Protein 4PF4 (pdb70)

CATH classification: 3.30.200.20 (+1 more: 1.10.510.10)

GO terms:
  GO:0002357 defense response to tumor cell (P, IMP)
  GO:0010508 positive regulation of autophagy (P, IMP)
  GO:0071447 cellular response to hydroperoxide (P, IMP)
  GO:0004672 protein kinase activity (F, IDA)
  GO:0006915 apoptotic process (P, IGI)
  GO:0017148 negative regulation of translation (P, IDA)
  GO:0071346 cellular response to type II interferon (P, IDA)
  GO:0004674 protein serine/threonine kinase activity (F, TAS)
  GO:0042981 regulation of apoptotic process (P, TAS)
  GO:0010506 regulation of autophagy (P, TAS)
  GO:0046777 protein autophosphorylation (P, TAS)
  GO:0006468 protein phosphorylation (P, TAS)
  GO:0005515 protein binding (F, IPI)
  GO:0042802 identical protein binding (F, IPI)
  GO:0033673 negative regulation of kinase activity (P, IDA)
  GO:0005516 calmodulin binding (F, EXP)
  GO:0005516 calmodulin binding (F, IPI)
  GO:0002834 regulation of response to tumor cell (P, IDA)
  GO:0043065 positive regulation of apoptotic process (P, IMP)
  GO:1904094 positive regulation of autophagic cell death (P, IMP)

B-factor: mean 16.3, std 12.36, range [5.94, 144.22]

Structure (mmCIF, N/CA/C/O backbone):
data_4PF4
#
_entry.id   4PF4
#
_cell.length_a   46.516
_cell.length_b   62.005
_cell.length_c   88.375
_cell.angle_alpha   90.000
_cell.angle_beta   90.000
_cell.angle_gamma   90.000
#
_symmetry.space_group_name_H-M   'P 21 21 21'
#
loop_
_entity.id
_entity.type
_entity.pdbx_description
1 polymer 'Death-associated protein kinase 1'
2 non-polymer 'SULFATE ION'
3 non-polymer 'SODIUM ION'
4 non-polymer GLYCEROL
5 non-polymer 'MAGNESIUM ION'
6 water water
#
loop_
_atom_site.group_PDB
_atom_site.id
_atom_site.type_symbol
_atom_site.label_atom_id
_atom_site.label_alt_id
_atom_site.label_comp_id
_atom_site.label_asym_id
_atom_site.label_entity_id
_atom_site.label_seq_id
_atom_site.pdbx_PDB_ins_code
_atom_site.Cartn_x
_atom_site.Cartn_y
_atom_site.Cartn_z
_atom_site.occupancy
_atom_site.B_iso_or_equiv
_atom_site.auth_seq_id
_atom_site.auth_comp_id
_atom_site.auth_asym_id
_atom_site.auth_atom_id
_atom_site.pdbx_PDB_model_num
ATOM 1 N N . HIS A 1 1 ? -15.774 -2.668 -10.404 1.00 49.03 0 HIS A N 1
ATOM 2 C CA . HIS A 1 1 ? -14.787 -1.500 -10.508 1.00 41.41 0 HIS A CA 1
ATOM 3 C C . HIS A 1 1 ? -13.393 -1.742 -9.870 1.00 33.22 0 HIS A C 1
ATOM 4 O O . HIS A 1 1 ? -12.618 -0.817 -9.591 1.00 31.26 0 HIS A O 1
ATOM 21 N N . MET A 1 2 ? -13.043 -3.007 -9.605 1.00 18.45 1 MET A N 1
ATOM 22 C CA . MET A 1 2 ? -11.774 -3.284 -9.007 1.00 15.58 1 MET A CA 1
ATOM 23 C C . MET A 1 2 ? -10.633 -3.037 -10.029 1.00 15.17 1 MET A C 1
ATOM 24 O O . MET A 1 2 ? -10.761 -3.373 -11.230 1.00 16.20 1 MET A O 1
ATOM 38 N N . THR A 1 3 ? -9.488 -2.549 -9.490 1.00 12.72 2 THR A N 1
ATOM 39 C CA . THR A 1 3 ? -8.250 -2.358 -10.255 1.00 12.59 2 THR A CA 1
ATOM 40 C C . THR A 1 3 ? -7.120 -3.192 -9.645 1.00 11.07 2 THR A C 1
ATOM 41 O O . THR A 1 3 ? -7.361 -3.905 -8.679 1.00 12.29 2 THR A O 1
ATOM 52 N N . VAL A 1 4 ? -5.959 -3.127 -10.273 1.00 9.70 3 VAL A N 1
ATOM 53 C CA . VAL A 1 4 ? -4.823 -3.901 -9.874 1.00 9.23 3 VAL A CA 1
ATOM 54 C C . VAL A 1 4 ? -3.683 -3.040 -9.503 1.00 9.21 3 VAL A C 1
ATOM 55 O O . VAL A 1 4 ? -3.657 -1.856 -9.865 1.00 12.39 3 VAL A O 1
ATOM 68 N N . PHE A 1 5 ? -2.741 -3.536 -8.742 1.00 9.33 4 PHE A N 1
ATOM 69 C CA . PHE A 1 5 ? -1.644 -2.775 -8.188 1.00 9.76 4 PHE A CA 1
ATOM 70 C C . PHE A 1 5 ? -0.323 -3.321 -8.686 1.00 9.85 4 PHE A C 1
ATOM 71 O O . PHE A 1 5 ? -0.280 -4.360 -9.383 1.00 9.90 4 PHE A O 1
ATOM 88 N N . ARG A 1 6 ? 0.786 -2.682 -8.357 1.00 12.08 5 ARG A N 1
ATOM 89 C CA . ARG A 1 6 ? 2.118 -3.064 -8.851 1.00 10.69 5 ARG A CA 1
ATOM 90 C C . ARG A 1 6 ? 2.470 -4.424 -8.295 1.00 9.41 5 ARG A C 1
ATOM 91 O O . ARG A 1 6 ? 2.458 -4.653 -7.084 1.00 11.05 5 ARG A O 1
ATOM 112 N N . GLN A 1 7 ? 2.868 -5.338 -9.165 1.00 9.67 6 GLN A N 1
ATOM 113 C CA . GLN A 1 7 ? 3.109 -6.715 -8.787 1.00 9.44 6 GLN A CA 1
ATOM 114 C C . GLN A 1 7 ? 4.558 -7.131 -8.850 1.00 10.54 6 GLN A C 1
ATOM 115 O O . GLN A 1 7 ? 4.898 -8.313 -8.452 1.00 12.97 6 GLN A O 1
ATOM 129 N N . GLU A 1 8 ? 5.457 -6.209 -9.052 1.00 12.45 7 GLU A N 1
ATOM 130 C CA . GLU A 1 8 ? 6.864 -6.452 -8.720 1.00 13.20 7 GLU A CA 1
ATOM 131 C C . GLU A 1 8 ? 6.992 -6.670 -7.190 1.00 11.78 7 GLU A C 1
ATOM 132 O O . GLU A 1 8 ? 6.206 -6.205 -6.403 1.00 12.83 7 GLU A O 1
ATOM 144 N N . ASN A 1 9 ? 8.034 -7.347 -6.776 1.00 13.92 8 ASN A N 1
ATOM 145 C CA . ASN A 1 9 ? 8.314 -7.609 -5.386 1.00 13.92 8 ASN A CA 1
ATOM 146 C C . ASN A 1 9 ? 8.690 -6.329 -4.691 1.00 12.63 8 ASN A C 1
ATOM 147 O O . ASN A 1 9 ? 9.585 -5.639 -5.117 1.00 13.76 8 ASN A O 1
ATOM 158 N N . VAL A 1 10 ? 7.983 -5.993 -3.602 1.00 12.39 9 VAL A N 1
ATOM 159 C CA . VAL A 1 10 ? 8.222 -4.774 -2.786 1.00 13.83 9 VAL A CA 1
ATOM 160 C C . VAL A 1 10 ? 9.711 -4.781 -2.406 1.00 12.33 9 VAL A C 1
ATOM 161 O O . VAL A 1 10 ? 10.281 -3.701 -2.358 1.00 12.81 9 VAL A O 1
ATOM 174 N N A ASP A 1 11 ? 10.275 -5.967 -2.116 0.51 12.97 10 ASP A N 1
ATOM 175 N N B ASP A 1 11 ? 10.309 -5.917 -2.137 0.49 13.37 10 ASP A N 1
ATOM 176 C CA A ASP A 1 11 ? 11.662 -6.145 -1.669 0.51 15.20 10 ASP A CA 1
ATOM 177 C CA B ASP A 1 11 ? 11.637 -5.900 -1.625 0.49 16.59 10 ASP A CA 1
ATOM 178 C C A ASP A 1 11 ? 12.633 -5.571 -2.678 0.51 13.96 10 ASP A C 1
ATOM 179 C C B ASP A 1 11 ? 12.676 -5.627 -2.691 0.49 14.76 10 ASP A C 1
ATOM 180 O O A ASP A 1 11 ? 13.729 -5.172 -2.281 0.51 17.83 10 ASP A O 1
ATOM 181 O O B ASP A 1 11 ? 13.855 -5.480 -2.345 0.49 16.97 10 ASP A O 1
ATOM 198 N N . ASP A 1 12 ? 12.284 -5.583 -3.966 1.00 15.56 11 ASP A N 1
ATOM 199 C CA . ASP A 1 12 ? 13.184 -5.039 -5.007 1.00 15.81 11 ASP A CA 1
ATOM 200 C C . ASP A 1 12 ? 13.364 -3.541 -4.891 1.00 15.85 11 ASP A C 1
ATOM 201 O O . ASP A 1 12 ? 14.346 -3.043 -5.353 1.00 17.71 11 ASP A O 1
ATOM 210 N N . TYR A 1 13 ? 12.390 -2.900 -4.285 1.00 14.05 12 TYR A N 1
ATOM 211 C CA . TYR A 1 13 ? 12.355 -1.457 -4.271 1.00 13.46 12 TYR A CA 1
ATOM 212 C C . TYR A 1 13 ? 12.499 -0.807 -2.898 1.00 12.21 12 TYR A C 1
ATOM 213 O O . TYR A 1 13 ? 12.781 0.393 -2.808 1.00 12.80 12 TYR A O 1
ATOM 231 N N . TYR A 1 14 ? 12.184 -1.557 -1.848 1.00 11.47 13 TYR A N 1
ATOM 232 C CA . TYR A 1 14 ? 12.185 -1.061 -0.489 1.00 12.47 13 TYR A CA 1
ATOM 233 C C . TYR A 1 14 ? 12.869 -2.033 0.449 1.00 12.96 13 TYR A C 1
ATOM 234 O O . TYR A 1 14 ? 12.841 -3.238 0.214 1.00 15.88 13 TYR A O 1
ATOM 252 N N . ASP A 1 15 ? 13.475 -1.519 1.515 1.00 12.23 14 ASP A N 1
ATOM 253 C CA . ASP A 1 15 ? 13.951 -2.271 2.656 1.00 13.28 14 ASP A CA 1
ATOM 254 C C . ASP A 1 15 ? 13.110 -1.948 3.881 1.00 11.75 14 ASP A C 1
ATOM 255 O O . ASP A 1 15 ? 12.818 -0.814 4.105 1.00 15.11 14 ASP A O 1
ATOM 264 N N . THR A 1 16 ? 12.708 -2.950 4.634 1.00 13.70 15 THR A N 1
ATOM 265 C CA . THR A 1 16 ? 11.895 -2.739 5.799 1.00 12.88 15 THR A CA 1
ATOM 266 C C . THR A 1 16 ? 12.749 -2.739 7.077 1.00 13.91 15 THR A C 1
ATOM 267 O O . THR A 1 16 ? 13.872 -3.305 7.075 1.00 17.60 15 THR A O 1
ATOM 278 N N . GLY A 1 17 ? 12.193 -2.095 8.104 1.00 14.46 16 GLY A N 1
ATOM 279 C CA . GLY A 1 17 ? 12.893 -1.990 9.331 1.00 17.30 16 GLY A CA 1
ATOM 280 C C . GLY A 1 17 ? 11.952 -2.219 10.488 1.00 13.91 16 GLY A C 1
ATOM 281 O O . GLY A 1 17 ? 11.204 -3.237 10.590 1.00 16.00 16 GLY A O 1
ATOM 285 N N . GLU A 1 18 ? 11.955 -1.284 11.413 1.00 14.54 17 GLU A N 1
ATOM 286 C CA . GLU A 1 18 ? 11.142 -1.413 12.592 1.00 14.39 17 GLU A CA 1
ATOM 287 C C . GLU A 1 18 ? 9.657 -1.592 12.329 1.00 14.05 17 GLU A C 1
ATOM 288 O O . GLU A 1 18 ? 9.097 -0.957 11.511 1.00 13.87 17 GLU A O 1
ATOM 300 N N . GLU A 1 19 ? 8.986 -2.364 13.178 1.00 13.63 18 GLU A N 1
ATOM 301 C CA . GLU A 1 19 ? 7.516 -2.535 13.103 1.00 13.43 18 GLU A CA 1
ATOM 302 C C . GLU A 1 19 ? 6.809 -1.336 13.784 1.00 15.34 18 GLU A C 1
ATOM 303 O O . GLU A 1 19 ? 7.154 -0.976 14.911 1.00 23.65 18 GLU A O 1
ATOM 315 N N . LEU A 1 20 ? 5.841 -0.720 13.111 1.00 16.64 19 LEU A N 1
ATOM 316 C CA . LEU A 1 20 ? 5.159 0.543 13.479 1.00 18.84 19 LEU A CA 1
ATOM 317 C C . LEU A 1 20 ? 3.732 0.336 13.976 1.00 19.49 19 LEU A C 1
ATOM 318 O O . LEU A 1 20 ? 3.195 1.151 14.705 1.00 26.19 19 LEU A O 1
ATOM 334 N N . GLY A 1 21 ? 3.182 -0.804 13.616 1.00 21.13 20 GLY A N 1
ATOM 335 C CA . GLY A 1 21 ? 1.828 -1.082 13.903 1.00 17.89 20 GLY A CA 1
ATOM 336 C C . GLY A 1 21 ? 1.452 -2.567 13.587 1.00 18.39 20 GLY A C 1
ATOM 337 O O . GLY A 1 21 ? 2.013 -3.201 12.755 1.00 13.71 20 GLY A O 1
ATOM 341 N N . SER A 1 22 ? 0.491 -3.133 14.316 1.00 18.61 21 SER A N 1
ATOM 342 C CA . SER A 1 22 ? 0.060 -4.516 14.108 1.00 14.99 21 SER A CA 1
ATOM 343 C C . SER A 1 22 ? -1.412 -4.611 14.487 1.00 17.64 21 SER A C 1
ATOM 344 O O . SER A 1 22 ? -1.786 -4.147 15.558 1.00 22.19 21 SER A O 1
ATOM 352 N N . GLY A 1 23 ? -2.243 -5.190 13.651 1.00 15.64 22 GLY A N 1
ATOM 353 C CA . GLY A 1 23 ? -3.642 -5.381 13.941 1.00 18.85 22 GLY A CA 1
ATOM 354 C C . GLY A 1 23 ? -4.140 -6.718 13.435 1.00 17.52 22 GLY A C 1
ATOM 355 O O . GLY A 1 23 ? -3.367 -7.481 12.956 1.00 19.26 22 GLY A O 1
ATOM 359 N N . GLN A 1 24 ? -5.438 -6.920 13.472 1.00 17.66 23 GLN A N 1
ATOM 360 C CA . GLN A 1 24 ? -6.052 -8.211 13.134 1.00 17.85 23 GLN A CA 1
ATOM 361 C C . GLN A 1 24 ? -5.763 -8.621 11.714 1.00 17.12 23 GLN A C 1
ATOM 362 O O . GLN A 1 24 ? -5.506 -9.727 11.430 1.00 23.36 23 GLN A O 1
ATOM 376 N N A PHE A 1 25 ? -5.731 -7.704 10.752 0.75 15.25 24 PHE A N 1
ATOM 377 N N B PHE A 1 25 ? -5.730 -7.870 10.624 0.25 16.57 24 PHE A N 1
ATOM 378 C CA A PHE A 1 25 ? -5.649 -7.955 9.325 0.75 15.92 24 PHE A CA 1
ATOM 379 C CA B PHE A 1 25 ? -5.206 -8.471 9.374 0.25 16.13 24 PHE A CA 1
ATOM 380 C C A PHE A 1 25 ? -4.449 -7.344 8.632 0.75 11.28 24 PHE A C 1
ATOM 381 C C B PHE A 1 25 ? -4.161 -7.620 8.687 0.25 15.17 24 PHE A C 1
ATOM 382 O O A PHE A 1 25 ? -4.305 -7.442 7.409 0.75 12.95 24 PHE A O 1
ATOM 383 O O B PHE A 1 25 ? -3.829 -7.862 7.526 0.25 19.32 24 PHE A O 1
ATOM 416 N N . ALA A 1 26 ? -3.613 -6.626 9.389 1.00 12.88 25 ALA A N 1
ATOM 417 C CA . ALA A 1 26 ? -2.526 -5.848 8.771 1.00 11.14 25 ALA A CA 1
ATOM 418 C C . ALA A 1 26 ? -1.368 -5.682 9.720 1.00 12.42 25 ALA A C 1
ATOM 419 O O . ALA A 1 26 ? -1.529 -5.718 10.960 1.00 14.65 25 ALA A O 1
ATOM 427 N N . VAL A 1 27 ? -0.200 -5.495 9.172 1.00 10.22 26 VAL A N 1
ATOM 428 C CA . VAL A 1 27 ? 1.034 -5.122 9.916 1.00 10.25 26 VAL A CA 1
ATOM 429 C C . VAL A 1 27 ? 1.700 -4.003 9.198 1.00 9.44 26 VAL A C 1
ATOM 430 O O . VAL A 1 27 ? 1.684 -3.958 7.954 1.00 9.76 26 VAL A O 1
ATOM 443 N N . VAL A 1 28 ? 2.267 -3.037 9.936 1.00 10.00 27 VAL A N 1
ATOM 444 C CA . VAL A 1 28 ? 2.862 -1.883 9.388 1.00 9.23 27 VAL A CA 1
ATOM 445 C C . VAL A 1 28 ? 4.314 -1.851 9.771 1.00 10.51 27 VAL A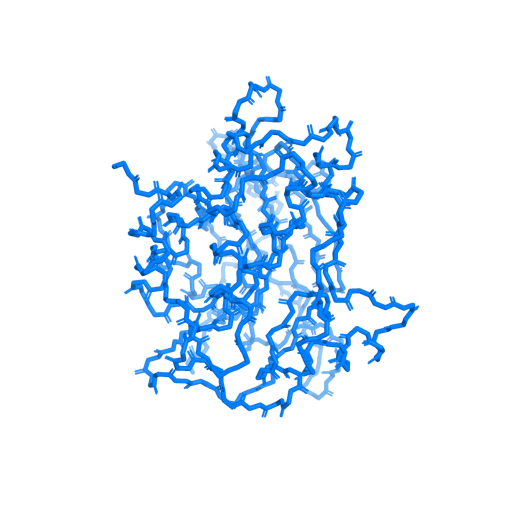 C 1
ATOM 446 O O . VAL A 1 28 ? 4.659 -1.961 10.955 1.00 11.66 27 VAL A O 1
ATOM 459 N N . LYS A 1 29 ? 5.210 -1.707 8.807 1.00 10.14 28 LYS A N 1
ATOM 460 C CA . LYS A 1 29 ? 6.659 -1.679 9.038 1.00 11.24 28 LYS A CA 1
ATOM 461 C C . LYS A 1 29 ? 7.263 -0.436 8.456 1.00 10.80 28 LYS A C 1
ATOM 462 O O . LYS A 1 29 ? 6.922 -0.014 7.375 1.00 11.74 28 LYS A O 1
ATOM 481 N N A LYS A 1 30 ? 8.169 0.203 9.198 0.50 10.66 29 LYS A N 1
ATOM 482 N N B LYS A 1 30 ? 8.176 0.179 9.183 0.50 10.79 29 LYS A N 1
ATOM 483 C CA A LYS A 1 30 ? 8.969 1.269 8.562 0.50 10.95 29 LYS A CA 1
ATOM 484 C CA B LYS A 1 30 ? 8.955 1.243 8.568 0.50 11.00 29 LYS A CA 1
ATOM 485 C C A LYS A 1 30 ? 9.655 0.710 7.372 0.50 10.30 29 LYS A C 1
ATOM 486 C C B LYS A 1 30 ? 9.680 0.712 7.378 0.50 10.27 29 LYS A C 1
ATOM 487 O O A LYS A 1 30 ? 10.039 -0.442 7.361 0.50 11.57 29 LYS A O 1
ATOM 488 O O B LYS A 1 30 ? 10.091 -0.429 7.363 0.50 11.80 29 LYS A O 1
ATOM 525 N N . CYS A 1 31 ? 9.882 1.535 6.370 1.00 9.85 30 CYS A N 1
ATOM 526 C CA . CYS A 1 31 ? 10.619 1.099 5.196 1.00 11.43 30 CYS A CA 1
ATOM 527 C C . CYS A 1 31 ? 11.346 2.292 4.545 1.00 10.24 30 CYS A C 1
ATOM 528 O O . CYS A 1 31 ? 11.108 3.452 4.916 1.00 11.01 30 CYS A O 1
ATOM 536 N N . ARG A 1 32 ? 12.288 1.972 3.678 1.00 11.22 31 ARG A N 1
ATOM 537 C CA . ARG A 1 32 ? 13.106 2.950 2.987 1.00 10.48 31 ARG A CA 1
ATOM 538 C C . ARG A 1 32 ? 13.134 2.611 1.542 1.00 11.76 31 ARG A C 1
ATOM 539 O O . ARG A 1 32 ? 13.447 1.431 1.171 1.00 11.34 31 ARG A O 1
ATOM 560 N N . GLU A 1 33 ? 12.818 3.572 0.678 1.00 10.58 32 GLU A N 1
ATOM 561 C CA . GLU A 1 33 ? 12.851 3.324 -0.753 1.00 11.07 32 GLU A CA 1
ATOM 562 C C . GLU A 1 33 ? 14.297 3.354 -1.231 1.00 11.73 32 GLU A C 1
ATOM 563 O O . GLU A 1 33 ? 15.022 4.325 -0.961 1.00 13.26 32 GLU A O 1
ATOM 575 N N . LYS A 1 34 ? 14.716 2.311 -1.928 1.00 13.23 33 LYS A N 1
ATOM 576 C CA . LYS A 1 34 ? 16.096 2.217 -2.342 1.00 15.21 33 LYS A CA 1
ATOM 577 C C . LYS A 1 34 ? 16.526 3.346 -3.270 1.00 17.03 33 LYS A C 1
ATOM 578 O O . LYS A 1 34 ? 17.643 3.794 -3.202 1.00 18.60 33 LYS A O 1
ATOM 597 N N . SER A 1 35 ? 15.670 3.769 -4.135 1.00 16.10 34 SER A N 1
ATOM 598 C CA . SER A 1 35 ? 16.069 4.713 -5.187 1.00 16.65 34 SER A CA 1
ATOM 599 C C . SER A 1 35 ? 16.297 6.131 -4.642 1.00 15.62 34 SER A C 1
ATOM 600 O O . SER A 1 35 ? 16.946 6.944 -5.245 1.00 22.12 34 SER A O 1
ATOM 608 N N . THR A 1 36 ? 15.641 6.468 -3.539 1.00 15.38 35 THR A N 1
ATOM 609 C CA . THR A 1 36 ? 15.625 7.809 -3.042 1.00 14.61 35 THR A CA 1
ATOM 610 C C . THR A 1 36 ? 16.146 8.006 -1.613 1.00 12.55 35 THR A C 1
ATOM 611 O O . THR A 1 36 ? 16.377 9.143 -1.197 1.00 14.85 35 THR A O 1
ATOM 622 N N . GLY A 1 37 ? 16.229 6.925 -0.857 1.00 13.15 36 GLY A N 1
ATOM 623 C CA . GLY A 1 37 ? 16.515 6.922 0.545 1.00 13.36 36 GLY A CA 1
ATOM 624 C C . GLY A 1 37 ? 15.397 7.456 1.413 1.00 11.25 36 GLY A C 1
ATOM 625 O O . GLY A 1 37 ? 15.585 7.534 2.638 1.00 12.51 36 GLY A O 1
ATOM 629 N N . LEU A 1 38 ? 14.252 7.776 0.812 1.00 10.96 37 LEU A N 1
ATOM 630 C CA . LEU A 1 38 ? 13.164 8.328 1.608 1.00 9.81 37 LEU A CA 1
ATOM 631 C C . LEU A 1 38 ? 12.450 7.201 2.348 1.00 9.49 37 LEU A C 1
ATOM 632 O O . LEU A 1 38 ? 12.309 6.081 1.862 1.00 9.95 37 LEU A O 1
ATOM 648 N N . GLN A 1 39 ? 11.908 7.572 3.499 1.00 9.92 38 GLN A N 1
ATOM 649 C CA . GLN A 1 39 ? 11.280 6.639 4.389 1.00 10.31 38 GLN A CA 1
ATOM 650 C C . GLN A 1 39 ? 9.801 6.742 4.391 1.00 8.13 38 GLN A C 1
ATOM 651 O O . GLN A 1 39 ? 9.260 7.831 4.220 1.00 9.31 38 GLN A O 1
ATOM 665 N N . TYR A 1 40 ? 9.152 5.592 4.582 1.00 8.40 39 TYR A N 1
ATOM 666 C CA . TYR A 1 40 ? 7.731 5.381 4.489 1.00 7.72 39 TYR A CA 1
ATOM 667 C C . TYR A 1 40 ? 7.293 4.366 5.547 1.00 8.36 39 TYR A C 1
ATOM 668 O O . TYR A 1 40 ? 8.141 3.813 6.271 1.00 8.71 39 TYR A O 1
ATOM 686 N N . ALA A 1 41 ? 6.002 4.075 5.595 1.00 7.50 40 ALA A N 1
ATOM 687 C CA . ALA A 1 41 ? 5.446 2.988 6.393 1.00 7.96 40 ALA A CA 1
ATOM 688 C C . ALA A 1 41 ? 4.752 2.059 5.413 1.00 8.06 40 ALA A C 1
ATOM 689 O O . ALA A 1 41 ? 3.790 2.478 4.761 1.00 10.52 40 ALA A O 1
ATOM 696 N N . ALA A 1 42 ? 5.132 0.797 5.420 1.00 7.45 41 ALA A N 1
ATOM 697 C CA . ALA A 1 42 ? 4.566 -0.203 4.552 1.00 7.84 41 ALA A CA 1
ATOM 698 C C . ALA A 1 42 ? 3.496 -0.961 5.333 1.00 7.84 41 ALA A C 1
ATOM 699 O O . ALA A 1 42 ? 3.817 -1.617 6.321 1.00 8.68 41 ALA A O 1
ATOM 706 N N . LYS A 1 43 ? 2.247 -0.853 4.911 1.00 7.48 42 LYS A N 1
ATOM 707 C CA . LYS A 1 43 ? 1.095 -1.546 5.540 1.00 7.71 42 LYS A CA 1
ATOM 708 C C . LYS A 1 43 ? 0.752 -2.736 4.705 1.00 7.33 42 LYS A C 1
ATOM 709 O O . LYS A 1 43 ? 0.286 -2.601 3.554 1.00 8.07 42 LYS A O 1
ATOM 728 N N . PHE A 1 44 ? 1.003 -3.909 5.250 1.00 7.37 43 PHE A N 1
ATOM 729 C CA . PHE A 1 44 ? 0.742 -5.180 4.590 1.00 7.93 43 PHE A CA 1
ATOM 730 C C . PHE A 1 44 ? -0.618 -5.634 5.010 1.00 8.73 43 PHE A C 1
ATOM 731 O O . PHE A 1 44 ? -0.812 -6.005 6.197 1.00 10.25 43 PHE A O 1
ATOM 748 N N . ILE A 1 45 ? -1.596 -5.622 4.104 1.00 8.22 44 ILE A N 1
ATOM 749 C CA . ILE A 1 45 ? -2.978 -6.031 4.383 1.00 8.99 44 ILE A CA 1
ATOM 750 C C . ILE A 1 45 ? -3.169 -7.427 3.822 1.00 8.89 44 ILE A C 1
ATOM 751 O O . ILE A 1 45 ? -3.038 -7.648 2.601 1.00 9.19 44 ILE A O 1
ATOM 767 N N . LYS A 1 46 ? -3.549 -8.376 4.677 1.00 9.76 45 LYS A N 1
ATOM 768 C CA . LYS A 1 46 ? -3.741 -9.761 4.259 1.00 10.32 45 LYS A CA 1
ATOM 769 C C . LYS A 1 46 ? -5.011 -9.882 3.405 1.00 9.51 45 LYS A C 1
ATOM 770 O O . LYS A 1 46 ? -6.048 -9.507 3.780 1.00 10.89 45 LYS A O 1
ATOM 789 N N . LYS A 1 47 ? -4.853 -10.499 2.213 1.00 8.93 46 LYS A N 1
ATOM 790 C CA . LYS A 1 47 ? -5.959 -10.757 1.338 1.00 8.51 46 LYS A CA 1
ATOM 791 C C . LYS A 1 47 ? -6.794 -11.902 1.834 1.00 10.32 46 LYS A C 1
ATOM 792 O O . LYS A 1 47 ? -6.322 -12.837 2.462 1.00 10.95 46 LYS A O 1
ATOM 811 N N . ARG A 1 48 ? -8.014 -11.940 1.417 1.00 12.55 47 ARG A N 1
ATOM 812 C CA . ARG A 1 48 ? -8.891 -13.097 1.518 1.00 14.78 47 ARG A CA 1
ATOM 813 C C . ARG A 1 48 ? -8.501 -14.183 0.516 1.00 13.87 47 ARG A C 1
ATOM 814 O O . ARG A 1 48 ? -8.266 -13.957 -0.620 1.00 18.33 47 ARG A O 1
ATOM 835 N N . ARG A 1 49 ? -8.523 -15.399 1.028 1.00 14.75 48 ARG A N 1
ATOM 836 C CA . ARG A 1 49 ? -8.039 -16.588 0.296 1.00 19.20 48 ARG A CA 1
ATOM 837 C C . ARG A 1 49 ? -9.178 -17.238 -0.466 1.00 18.06 48 ARG A C 1
ATOM 838 O O . ARG A 1 49 ? -8.949 -18.034 -1.375 1.00 20.67 48 ARG A O 1
ATOM 844 N N . THR A 1 50 ? -10.421 -16.985 -0.067 1.00 16.98 49 THR A N 1
ATOM 845 C CA . THR A 1 50 ? -11.635 -17.464 -0.781 1.00 17.53 49 THR A CA 1
ATOM 846 C C . THR A 1 50 ? -12.671 -16.360 -0.589 1.00 17.66 49 THR A C 1
ATOM 847 O O . THR A 1 50 ? -12.603 -15.596 0.488 1.00 28.88 49 THR A O 1
ATOM 858 N N . LYS A 1 51 ? -13.734 -16.442 -1.440 1.00 23.93 50 LYS A N 1
ATOM 859 C CA . LYS A 1 51 ? -14.824 -15.443 -1.494 1.00 29.12 50 LYS A CA 1
ATOM 860 C C . LYS A 1 51 ? -15.494 -15.335 -0.157 1.00 36.29 50 LYS A C 1
ATOM 861 O O . LYS A 1 51 ? -15.772 -14.269 0.383 1.00 39.13 50 LYS A O 1
ATOM 867 N N . SER A 1 52 ? -15.767 -16.511 0.384 1.00 29.09 51 SER A N 1
ATOM 868 C CA . SER A 1 52 ? -16.566 -16.622 1.598 1.00 26.55 51 SER A CA 1
ATOM 869 C C . SER A 1 52 ? -15.788 -16.656 2.948 1.00 30.85 51 SER A C 1
ATOM 870 O O . SER A 1 52 ? -16.367 -16.962 4.016 1.00 37.36 51 SER A O 1
ATOM 878 N N . SER A 1 53 ? -14.467 -16.446 2.910 1.00 35.87 52 SER A N 1
ATOM 879 C CA . SER A 1 53 ? -13.662 -16.433 4.151 1.00 33.01 52 SER A CA 1
ATOM 880 C C . SER A 1 53 ? -13.917 -15.226 5.025 1.00 31.32 52 SER A C 1
ATOM 881 O O . SER A 1 53 ? -14.258 -14.151 4.521 1.00 34.39 52 SER A O 1
ATOM 889 N N . ARG A 1 54 ? -13.803 -15.438 6.335 1.00 28.67 53 ARG A N 1
ATOM 890 C CA . ARG A 1 54 ? -13.806 -14.340 7.365 1.00 30.71 53 ARG A CA 1
ATOM 891 C C . ARG A 1 54 ? -12.385 -13.794 7.650 1.00 27.96 53 ARG A C 1
ATOM 892 O O . ARG A 1 54 ? -12.215 -12.749 8.142 1.00 31.98 53 ARG A O 1
ATOM 898 N N . ARG A 1 55 ? -11.370 -14.569 7.301 1.00 29.04 54 ARG A N 1
ATOM 899 C CA . ARG A 1 55 ? -9.996 -14.136 7.508 1.00 28.17 54 ARG A CA 1
ATOM 900 C C . ARG A 1 55 ? -9.527 -13.302 6.323 1.00 20.36 54 ARG A C 1
ATOM 901 O O . ARG A 1 55 ? -9.961 -13.476 5.163 1.00 21.44 54 ARG A O 1
ATOM 922 N N . GLY A 1 56 ? -8.662 -12.328 6.627 1.00 18.38 55 GLY A N 1
ATOM 923 C CA . GLY A 1 56 ? -8.137 -11.419 5.591 1.00 12.85 55 GLY A CA 1
ATOM 924 C C . GLY A 1 56 ? -9.206 -10.397 5.291 1.00 11.99 55 GLY A C 1
ATOM 925 O O . GLY A 1 56 ? -10.297 -10.348 5.885 1.00 13.98 55 GLY A O 1
ATOM 929 N N . VAL A 1 57 ? -8.863 -9.491 4.351 1.00 10.44 56 VAL A N 1
ATOM 930 C CA . VAL A 1 57 ? -9.691 -8.346 3.965 1.00 10.08 56 VAL A CA 1
ATOM 931 C C . VAL A 1 57 ? -10.153 -8.539 2.515 1.00 10.06 56 VAL A C 1
ATOM 932 O O . VAL A 1 57 ? -9.345 -8.844 1.645 1.00 10.05 56 VAL A O 1
ATOM 945 N N . SER A 1 58 ? -11.452 -8.328 2.304 1.00 9.96 57 SER A N 1
ATOM 946 C CA . SER A 1 58 ? -11.967 -8.448 0.953 1.00 9.68 57 SER A CA 1
ATOM 947 C C . SER A 1 58 ? -11.289 -7.470 0.025 1.00 9.44 57 SER A C 1
ATOM 948 O O . SER A 1 58 ? -10.933 -6.360 0.425 1.00 9.22 57 SER A O 1
ATOM 956 N N . ARG A 1 59 ? -11.187 -7.827 -1.250 1.00 9.58 58 ARG A N 1
ATOM 957 C CA . ARG A 1 59 ? -10.602 -6.917 -2.176 1.00 9.02 58 ARG A CA 1
ATOM 958 C C . ARG A 1 59 ? -11.352 -5.580 -2.283 1.00 8.84 58 ARG A C 1
ATOM 959 O O . ARG A 1 59 ? -10.755 -4.544 -2.367 1.00 9.30 58 ARG A O 1
ATOM 980 N N . GLU A 1 60 ? -12.672 -5.688 -2.222 1.00 8.94 59 GLU A N 1
ATOM 981 C CA . GLU A 1 60 ? -13.483 -4.508 -2.173 1.00 9.71 59 GLU A CA 1
ATOM 982 C C . GLU A 1 60 ? -13.105 -3.590 -1.039 1.00 8.91 59 GLU A C 1
ATOM 983 O O . GLU A 1 60 ? -12.996 -2.366 -1.222 1.00 9.04 59 GLU A O 1
ATOM 995 N N . ASP A 1 61 ? -12.918 -4.152 0.139 1.00 8.52 60 ASP A N 1
ATOM 996 C CA . ASP A 1 61 ? -12.599 -3.332 1.304 1.00 8.43 60 ASP A CA 1
ATOM 997 C C . ASP A 1 61 ? -11.187 -2.741 1.186 1.00 8.03 60 ASP A C 1
ATOM 998 O O . ASP A 1 61 ? -10.956 -1.591 1.604 1.00 8.13 60 ASP A O 1
ATOM 1007 N N . ILE A 1 62 ? -10.230 -3.486 0.640 1.00 8.02 61 ILE A N 1
ATOM 1008 C CA . ILE A 1 62 ? -8.905 -2.951 0.427 1.00 7.90 61 ILE A CA 1
ATOM 1009 C C . ILE A 1 62 ? -8.931 -1.794 -0.562 1.00 7.77 61 ILE A C 1
ATOM 1010 O O . ILE A 1 62 ? -8.354 -0.748 -0.346 1.00 8.79 61 ILE A O 1
ATOM 1026 N N . GLU A 1 63 ? -9.664 -2.008 -1.670 1.00 7.96 62 GLU A N 1
ATOM 1027 C CA . GLU A 1 63 ? -9.689 -1.016 -2.713 1.00 8.01 62 GLU A CA 1
ATOM 1028 C C . GLU A 1 63 ? -10.379 0.259 -2.260 1.00 7.83 62 GLU A C 1
ATOM 1029 O O . GLU A 1 63 ? -10.024 1.362 -2.699 1.00 8.77 62 GLU A O 1
ATOM 1041 N N . ARG A 1 64 ? -11.376 0.129 -1.376 1.00 7.95 63 ARG A N 1
ATOM 1042 C CA . ARG A 1 64 ? -12.009 1.325 -0.810 1.00 7.81 63 ARG A CA 1
ATOM 1043 C C . ARG A 1 64 ? -11.029 2.158 -0.023 1.00 7.64 63 ARG A C 1
ATOM 1044 O O . ARG A 1 64 ? -10.934 3.376 -0.207 1.00 8.13 63 ARG A O 1
ATOM 1065 N N . GLU A 1 65 ? -10.225 1.528 0.831 1.00 7.60 64 GLU A N 1
ATOM 1066 C CA . GLU A 1 65 ? -9.228 2.222 1.624 1.00 7.58 64 GLU A CA 1
ATOM 1067 C C . GLU A 1 65 ? -8.229 2.891 0.696 1.00 7.10 64 GLU A C 1
ATOM 1068 O O . GLU A 1 65 ? -7.896 4.062 0.881 1.00 7.56 64 GLU A O 1
ATOM 1080 N N . VAL A 1 66 ? -7.725 2.149 -0.307 1.00 7.46 65 VAL A N 1
ATOM 1081 C CA . VAL A 1 66 ? -6.781 2.731 -1.242 1.00 7.46 65 VAL A CA 1
ATOM 1082 C C . VAL A 1 66 ? -7.372 3.946 -1.995 1.00 7.67 65 VAL A C 1
ATOM 1083 O O . VAL A 1 66 ? -6.730 5.002 -2.145 1.00 8.60 65 VAL A O 1
ATOM 1096 N N A SER A 1 67 ? -8.600 3.817 -2.472 0.50 7.55 66 SER A N 1
ATOM 1097 N N B SER A 1 67 ? -8.600 3.823 -2.477 0.50 7.65 66 SER A N 1
ATOM 1098 C CA A SER A 1 67 ? -9.206 4.869 -3.225 0.50 8.48 66 SER A CA 1
ATOM 1099 C CA B SER A 1 67 ? -9.180 4.894 -3.233 0.50 8.97 66 SER A CA 1
ATOM 1100 C C A SER A 1 67 ? -9.383 6.132 -2.396 0.50 8.11 66 SER A C 1
ATOM 1101 C C B SER A 1 67 ? -9.371 6.145 -2.396 0.50 8.46 66 SER A C 1
ATOM 1102 O O A SER A 1 67 ? -9.152 7.230 -2.887 0.50 8.98 66 SER A O 1
ATOM 1103 O O B SER A 1 67 ? -9.131 7.249 -2.887 0.50 9.23 66 SER A O 1
ATOM 1118 N N . ILE A 1 68 ? -9.757 5.994 -1.148 1.00 7.91 67 ILE A N 1
ATOM 1119 C CA . ILE A 1 68 ? -9.904 7.159 -0.274 1.00 8.04 67 ILE A CA 1
ATOM 1120 C C . ILE A 1 68 ? -8.556 7.804 -0.011 1.00 8.61 67 ILE A C 1
ATOM 1121 O O . ILE A 1 68 ? -8.359 9.023 -0.116 1.00 8.50 67 ILE A O 1
ATOM 1137 N N . LEU A 1 69 ? -7.578 6.961 0.307 1.00 7.90 68 LEU A N 1
ATOM 1138 C CA . LEU A 1 69 ? -6.260 7.438 0.539 1.00 8.35 68 LEU A CA 1
ATOM 1139 C C . LEU A 1 69 ? -5.671 8.210 -0.621 1.00 8.82 68 LEU A C 1
ATOM 1140 O O . LEU A 1 69 ? -4.999 9.203 -0.455 1.00 9.55 68 LEU A O 1
ATOM 1156 N N . LYS A 1 70 ? -5.906 7.737 -1.852 1.00 8.28 69 LYS A N 1
ATOM 1157 C CA . LYS A 1 70 ? -5.417 8.446 -3.027 1.00 9.24 69 LYS A CA 1
ATOM 1158 C C . LYS A 1 70 ? -5.953 9.854 -3.129 1.00 9.63 69 LYS A C 1
ATOM 1159 O O . LYS A 1 70 ? -5.278 10.642 -3.780 1.00 12.83 69 LYS A O 1
ATOM 1178 N N . GLU A 1 71 ? -7.104 10.144 -2.596 1.00 9.84 70 GLU A N 1
ATOM 1179 C CA . GLU A 1 71 ? -7.717 11.479 -2.673 1.00 11.05 70 GLU A CA 1
ATOM 1180 C C . GLU A 1 71 ? -7.039 12.467 -1.750 1.00 11.22 70 GLU A C 1
ATOM 1181 O O . GLU A 1 71 ? -7.166 13.689 -1.934 1.00 14.45 70 GLU A O 1
ATOM 1193 N N . ILE A 1 72 ? -6.314 12.040 -0.723 1.00 9.98 71 ILE A N 1
ATOM 1194 C CA . ILE A 1 72 ? -6.018 12.912 0.370 1.00 10.51 71 ILE A CA 1
ATOM 1195 C C . ILE A 1 72 ? -4.614 13.501 0.269 1.00 9.35 71 ILE A C 1
ATOM 1196 O O . ILE A 1 72 ? -3.614 12.884 0.056 1.00 11.73 71 ILE A O 1
ATOM 1212 N N . GLN A 1 73 ? -4.577 14.833 0.547 1.00 9.39 72 GLN A N 1
ATOM 1213 C CA . GLN A 1 73 ? -3.350 15.545 0.700 1.00 10.49 72 GLN A CA 1
ATOM 1214 C C . GLN A 1 73 ? -3.634 16.727 1.645 1.00 8.48 72 GLN A C 1
ATOM 1215 O O . GLN A 1 73 ? -4.181 17.720 1.262 1.00 10.12 72 GLN A O 1
ATOM 1229 N N . HIS A 1 74 ? -3.226 16.560 2.906 1.00 8.63 73 HIS A N 1
ATOM 1230 C CA . HIS A 1 74 ? -3.444 17.544 3.943 1.00 7.86 73 HIS A CA 1
ATOM 1231 C C . HIS A 1 74 ? -2.442 17.294 5.054 1.00 7.74 73 HIS A C 1
ATOM 1232 O O . HIS A 1 74 ? -2.165 16.140 5.322 1.00 9.45 73 HIS A O 1
ATOM 1247 N N . PRO A 1 75 ? -1.946 18.346 5.724 1.00 8.88 74 PRO A N 1
ATOM 1248 C CA . PRO A 1 75 ? -0.944 18.089 6.791 1.00 10.30 74 PRO A CA 1
ATOM 1249 C C . PRO A 1 75 ? -1.377 17.192 7.951 1.00 8.46 74 PRO A C 1
ATOM 1250 O O . PRO A 1 75 ? -0.483 16.669 8.600 1.00 11.26 74 PRO A O 1
ATOM 1261 N N . ASN A 1 76 ? -2.644 17.101 8.216 1.00 7.42 75 ASN A N 1
ATOM 1262 C CA . ASN A 1 76 ? -3.127 16.325 9.351 1.00 7.68 75 ASN A CA 1
ATOM 1263 C C . ASN A 1 76 ? -3.719 15.017 8.975 1.00 7.18 75 ASN A C 1
ATOM 1264 O O . ASN A 1 76 ? -4.384 14.385 9.820 1.00 7.73 75 ASN A O 1
ATOM 1275 N N . VAL A 1 77 ? -3.454 14.524 7.766 1.00 7.41 76 VAL A N 1
ATOM 1276 C CA . VAL A 1 77 ? -3.872 13.213 7.354 1.00 7.48 76 VAL A CA 1
ATOM 1277 C C . VAL A 1 77 ? -2.687 12.518 6.660 1.00 7.92 76 VAL A C 1
ATOM 1278 O O . VAL A 1 77 ? -1.908 13.162 5.999 1.00 10.15 76 VAL A O 1
ATOM 1291 N N . ILE A 1 78 ? -2.586 11.197 6.894 1.00 9.11 77 ILE A N 1
ATOM 1292 C CA . ILE A 1 78 ? -1.626 10.382 6.210 1.00 10.24 77 ILE A CA 1
ATOM 1293 C C . ILE A 1 78 ? -1.904 10.398 4.726 1.00 10.39 77 ILE A C 1
ATOM 1294 O O . ILE A 1 78 ? -2.994 10.434 4.305 1.00 11.38 77 ILE A O 1
ATOM 1310 N N . THR A 1 79 ? -0.835 10.322 4.009 1.00 10.90 78 THR A N 1
ATOM 1311 C CA . THR A 1 79 ? -0.914 10.197 2.571 1.00 10.77 78 THR A CA 1
ATOM 1312 C C . THR A 1 79 ? -0.338 8.865 2.063 1.00 10.01 78 THR A C 1
ATOM 1313 O O . THR A 1 79 ? 0.342 8.137 2.734 1.00 12.01 78 THR A O 1
ATOM 1324 N N . LEU A 1 80 ? -0.708 8.562 0.848 1.00 8.54 79 LEU A N 1
ATOM 1325 C CA . LEU A 1 80 ? -0.340 7.307 0.189 1.00 8.37 79 LEU A CA 1
ATOM 1326 C C . LEU A 1 80 ? 0.726 7.585 -0.879 1.00 7.81 79 LEU A C 1
ATOM 1327 O O . LEU A 1 80 ? 0.542 8.477 -1.689 1.00 10.03 79 LEU A O 1
ATOM 1343 N N . HIS A 1 81 ? 1.795 6.847 -0.855 1.00 7.69 80 HIS A N 1
ATOM 1344 C CA . HIS A 1 81 ? 2.855 6.983 -1.826 1.00 7.30 80 HIS A CA 1
ATOM 1345 C C . HIS A 1 81 ? 2.731 5.986 -3.001 1.00 7.93 80 HIS A C 1
ATOM 1346 O O . HIS A 1 81 ? 2.845 6.384 -4.128 1.00 9.93 80 HIS A O 1
ATOM 1361 N N . GLU A 1 82 ? 2.534 4.709 -2.728 1.00 7.07 81 GLU A N 1
ATOM 1362 C CA . GLU A 1 82 ? 2.462 3.667 -3.768 1.00 8.47 81 GLU A CA 1
ATOM 1363 C C . GLU A 1 82 ? 1.664 2.502 -3.251 1.00 7.32 81 GLU A C 1
ATOM 1364 O O . GLU A 1 82 ? 1.526 2.343 -2.044 1.00 7.70 81 GLU A O 1
ATOM 1376 N N . VAL A 1 83 ? 1.183 1.619 -4.119 1.00 7.33 82 VAL A N 1
ATOM 1377 C CA . VAL A 1 83 ? 0.542 0.370 -3.722 1.00 8.06 82 VAL A CA 1
ATOM 1378 C C . VAL A 1 83 ? 1.143 -0.776 -4.539 1.00 7.60 82 VAL A C 1
ATOM 1379 O O . VAL A 1 83 ? 1.210 -0.719 -5.796 1.00 8.75 82 VAL A O 1
ATOM 1392 N N . TYR A 1 84 ? 1.536 -1.836 -3.857 1.00 7.22 83 TYR A N 1
ATOM 1393 C CA . TYR A 1 84 ? 1.997 -3.070 -4.431 1.00 7.15 83 TYR A CA 1
ATOM 1394 C C . TYR A 1 84 ? 1.020 -4.170 -4.033 1.00 7.61 83 TYR A C 1
ATOM 1395 O O . TYR A 1 84 ? 0.261 -4.041 -3.050 1.00 8.22 83 TYR A O 1
ATOM 1413 N N . GLU A 1 85 ? 1.068 -5.312 -4.727 1.00 7.42 84 GLU A N 1
ATOM 1414 C CA . GLU A 1 85 ? 0.309 -6.462 -4.269 1.00 8.29 84 GLU A CA 1
ATOM 1415 C C . GLU A 1 85 ? 1.012 -7.733 -4.721 1.00 8.18 84 GLU A C 1
ATOM 1416 O O . GLU A 1 85 ? 1.791 -7.771 -5.683 1.00 9.27 84 GLU A O 1
ATOM 1428 N N . ASN A 1 86 ? 0.688 -8.804 -4.020 1.00 8.86 85 ASN A N 1
ATOM 1429 C CA . ASN A 1 86 ? 1.088 -10.159 -4.417 1.00 9.43 85 ASN A CA 1
ATOM 1430 C C . ASN A 1 86 ? -0.080 -11.075 -4.047 1.00 8.98 85 ASN A C 1
ATOM 1431 O O . ASN A 1 86 ? -1.119 -10.638 -3.612 1.00 9.84 85 ASN A O 1
ATOM 1442 N N A LYS A 1 87 ? 0.133 -12.353 -4.134 0.61 10.31 86 LYS A N 1
ATOM 1443 N N B LYS A 1 87 ? 0.118 -12.377 -4.160 0.39 11.15 86 LYS A N 1
ATOM 1444 C CA A LYS A 1 87 ? -0.955 -13.261 -3.859 0.61 12.29 86 LYS A CA 1
ATOM 1445 C CA B LYS A 1 87 ? -0.958 -13.322 -3.904 0.39 14.85 86 LYS A CA 1
ATOM 1446 C C A LYS A 1 87 ? -1.511 -13.177 -2.459 0.61 10.06 86 LYS A C 1
ATOM 1447 C C B LYS A 1 87 ? -1.491 -13.257 -2.469 0.39 12.81 86 LYS A C 1
ATOM 1448 O O A LYS A 1 87 ? -2.698 -13.444 -2.215 0.61 10.24 86 LYS A O 1
ATOM 1449 O O B LYS A 1 87 ? -2.644 -13.566 -2.241 0.39 15.08 86 LYS A O 1
ATOM 1486 N N . THR A 1 88 ? -0.650 -12.824 -1.518 1.00 9.99 87 THR A N 1
ATOM 1487 C CA . THR A 1 88 ? -1.015 -12.803 -0.100 1.00 10.66 87 THR A CA 1
ATOM 1488 C C . THR A 1 88 ? -1.453 -11.502 0.453 1.00 9.88 87 THR A C 1
ATOM 1489 O O . THR A 1 88 ? -2.294 -11.497 1.349 1.00 11.20 87 THR A O 1
ATOM 1500 N N . ASP A 1 89 ? -0.886 -10.391 -0.023 1.00 9.84 88 ASP A N 1
ATOM 1501 C CA . ASP A 1 89 ? -1.040 -9.108 0.561 1.00 8.24 88 ASP A CA 1
ATOM 1502 C C . ASP A 1 89 ? -1.266 -8.033 -0.456 1.00 8.49 88 ASP A C 1
ATOM 1503 O O . ASP A 1 89 ? -0.757 -8.094 -1.575 1.00 9.40 88 ASP A O 1
ATOM 1512 N N . VAL A 1 90 ? -1.950 -6.949 -0.049 1.00 7.67 89 VAL A N 1
ATOM 1513 C CA . VAL A 1 90 ? -1.806 -5.658 -0.662 1.00 8.64 89 VAL A CA 1
ATOM 1514 C C . VAL A 1 90 ? -0.903 -4.844 0.277 1.00 8.27 89 VAL A C 1
ATOM 1515 O O . VAL A 1 90 ? -1.099 -4.845 1.478 1.00 9.90 89 VAL A O 1
ATOM 1528 N N . ILE A 1 91 ? 0.103 -4.195 -0.265 1.00 7.46 90 ILE A N 1
ATOM 1529 C CA . ILE A 1 91 ? 1.099 -3.449 0.451 1.00 7.58 90 ILE A CA 1
ATOM 1530 C C . ILE A 1 91 ? 0.975 -1.987 0.127 1.00 6.57 90 ILE A C 1
ATOM 1531 O O . ILE A 1 91 ? 1.298 -1.539 -0.973 1.00 7.94 90 ILE A O 1
ATOM 1547 N N . LEU A 1 92 ? 0.482 -1.206 1.099 1.00 6.86 91 LEU A N 1
ATOM 1548 C CA . LEU A 1 92 ? 0.342 0.239 0.954 1.00 6.72 91 LEU A CA 1
ATOM 1549 C C . LEU A 1 92 ? 1.616 0.884 1.432 1.00 7.20 91 LEU A C 1
ATOM 1550 O O . LEU A 1 92 ? 1.995 0.703 2.582 1.00 8.52 91 LEU A O 1
ATOM 1566 N N . ILE A 1 93 ? 2.281 1.659 0.587 1.00 6.82 92 ILE A N 1
ATOM 1567 C CA . ILE A 1 93 ? 3.443 2.443 0.984 1.00 7.02 92 ILE A CA 1
ATOM 1568 C C . ILE A 1 93 ? 2.888 3.791 1.405 1.00 6.77 92 ILE A C 1
ATOM 1569 O O . ILE A 1 93 ? 2.494 4.571 0.528 1.00 7.78 92 ILE A O 1
ATOM 1585 N N . LEU A 1 94 ? 2.811 4.061 2.673 1.00 7.02 93 LEU A N 1
ATOM 1586 C CA . LEU A 1 94 ? 2.230 5.217 3.289 1.00 6.69 93 LEU A CA 1
ATOM 1587 C C . LEU A 1 94 ? 3.244 6.160 3.798 1.00 7.23 93 LEU A C 1
ATOM 1588 O O . LEU A 1 94 ? 4.386 5.823 4.089 1.00 7.72 93 LEU A O 1
ATOM 1604 N N . GLU A 1 95 ? 2.849 7.424 3.977 1.00 7.67 94 GLU A N 1
ATOM 1605 C CA . GLU A 1 95 ? 3.663 8.388 4.657 1.00 7.93 94 GLU A CA 1
ATOM 1606 C C . GLU A 1 95 ? 4.073 7.841 6.024 1.00 7.59 94 GLU A C 1
ATOM 1607 O O . GLU A 1 95 ? 3.233 7.315 6.754 1.00 9.46 94 GLU A O 1
ATOM 1619 N N . LEU A 1 96 ? 5.337 8.040 6.388 1.00 8.05 95 LEU A N 1
ATOM 1620 C CA . LEU A 1 96 ? 5.846 7.688 7.713 1.00 8.29 95 LEU A CA 1
ATOM 1621 C C . LEU A 1 96 ? 5.552 8.714 8.758 1.00 8.23 95 LEU A C 1
ATOM 1622 O O . LEU A 1 96 ? 5.914 9.905 8.569 1.00 10.55 95 LEU A O 1
ATOM 1638 N N . VAL A 1 97 ? 4.924 8.327 9.829 1.00 8.03 96 VAL A N 1
ATOM 1639 C CA . VAL A 1 97 ? 4.695 9.172 10.997 1.00 9.08 96 VAL A CA 1
ATOM 1640 C C . VAL A 1 97 ? 5.323 8.342 12.151 1.00 10.14 96 VAL A C 1
ATOM 1641 O O . VAL A 1 97 ? 4.820 7.267 12.449 1.00 11.66 96 VAL A O 1
ATOM 1654 N N . ALA A 1 98 ? 6.392 8.851 12.752 1.00 10.34 97 ALA A N 1
ATOM 1655 C CA . ALA A 1 98 ? 7.315 8.090 13.599 1.00 13.24 97 ALA A CA 1
ATOM 1656 C C . ALA A 1 98 ? 7.289 8.391 15.104 1.00 11.97 97 ALA A C 1
ATOM 1657 O O . ALA A 1 98 ? 8.046 7.780 15.813 1.00 14.54 97 ALA A O 1
ATOM 1664 N N . GLY A 1 99 ? 6.400 9.284 15.536 1.00 10.73 98 GLY A N 1
ATOM 1665 C CA . GLY A 1 99 ? 6.350 9.688 16.917 1.00 11.99 98 GLY A CA 1
ATOM 1666 C C . GLY A 1 99 ? 5.418 8.901 17.759 1.00 11.56 98 GLY A C 1
ATOM 1667 O O . GLY A 1 99 ? 5.200 9.305 18.923 1.00 13.46 98 GLY A O 1
ATOM 1671 N N . GLY A 1 100 ? 4.802 7.829 17.274 1.00 12.39 99 GLY A N 1
ATOM 1672 C CA . GLY A 1 100 ? 3.965 6.959 18.076 1.00 11.35 99 GLY A CA 1
ATOM 1673 C C . GLY A 1 100 ? 2.533 7.441 18.131 1.00 11.15 99 GLY A C 1
ATOM 1674 O O . GLY A 1 100 ? 2.155 8.532 17.696 1.00 11.60 99 GLY A O 1
ATOM 1678 N N . GLU A 1 101 ? 1.701 6.590 18.701 1.00 10.82 100 GLU A N 1
ATOM 1679 C CA . GLU A 1 101 ? 0.267 6.844 18.837 1.00 10.02 100 GLU A CA 1
ATOM 1680 C C . GLU A 1 101 ? 0.020 7.909 19.848 1.00 10.10 100 GLU A C 1
ATOM 1681 O O . GLU A 1 101 ? 0.693 7.926 20.935 1.00 11.35 100 GLU A O 1
ATOM 1693 N N . LEU A 1 102 ? -0.994 8.689 19.670 1.00 9.89 101 LEU A N 1
ATOM 1694 C CA . LEU A 1 102 ? -1.486 9.588 20.698 1.00 9.21 101 LEU A CA 1
ATOM 1695 C C . LEU A 1 102 ? -1.886 8.773 21.941 1.00 9.61 101 LEU A C 1
ATOM 1696 O O . LEU A 1 102 ? -1.670 9.191 23.073 1.00 11.14 101 LEU A O 1
ATOM 1712 N N . PHE A 1 103 ? -2.443 7.586 21.777 1.00 10.10 102 PHE A N 1
ATOM 1713 C CA . PHE A 1 103 ? -2.737 6.686 22.868 1.00 10.42 102 PHE A CA 1
ATOM 1714 C C . PHE A 1 103 ? -1.589 6.479 23.786 1.00 11.32 102 PHE A C 1
ATOM 1715 O O . PHE A 1 103 ? -1.675 6.558 24.992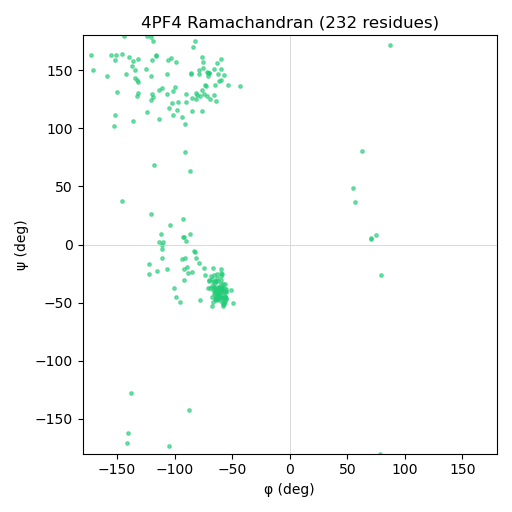 1.00 13.39 102 PHE A O 1
ATOM 1732 N N . ASP A 1 104 ? -0.443 6.162 23.215 1.00 11.65 103 ASP A N 1
ATOM 1733 C CA . ASP A 1 104 ? 0.755 5.882 24.004 1.00 13.38 103 ASP A CA 1
ATOM 1734 C C . ASP A 1 104 ? 1.315 7.148 24.648 1.00 12.79 103 ASP A C 1
ATOM 1735 O O . ASP A 1 104 ? 1.794 7.128 25.768 1.00 14.97 103 ASP A O 1
ATOM 1744 N N . PHE A 1 105 ? 1.244 8.260 23.937 1.00 13.31 104 PHE A N 1
ATOM 1745 C CA . PHE A 1 105 ? 1.676 9.539 24.464 1.00 12.14 104 PHE A CA 1
ATOM 1746 C C . PHE A 1 105 ? 0.877 9.900 25.729 1.00 11.54 104 PHE A C 1
ATOM 1747 O O . PHE A 1 105 ? 1.450 10.323 26.757 1.00 14.99 104 PHE A O 1
ATOM 1764 N N . LEU A 1 106 ? -0.406 9.717 25.652 1.00 12.37 105 LEU A N 1
ATOM 1765 C CA . LEU A 1 106 ? -1.311 10.067 26.757 1.00 12.81 105 LEU A CA 1
ATOM 1766 C C . LEU A 1 106 ? -1.023 9.173 27.979 1.00 14.42 105 LEU A C 1
ATOM 1767 O O . LEU A 1 106 ? -1.063 9.613 29.094 1.00 18.30 105 LEU A O 1
ATOM 1783 N N . ALA A 1 107 ? -0.710 7.945 27.714 1.00 15.59 106 ALA A N 1
ATOM 1784 C CA . ALA A 1 107 ? -0.447 6.970 28.735 1.00 17.58 106 ALA A CA 1
ATOM 1785 C C . ALA A 1 107 ? 0.795 7.340 29.514 1.00 20.60 106 ALA A C 1
ATOM 1786 O O . ALA A 1 107 ? 0.817 7.182 30.690 1.00 28.20 106 ALA A O 1
ATOM 1793 N N . GLU A 1 108 ? 1.801 7.838 28.774 1.00 22.74 107 GLU A N 1
ATOM 1794 C CA . GLU A 1 108 ? 3.181 8.050 29.217 1.00 24.77 107 GLU A CA 1
ATOM 1795 C C . GLU A 1 108 ? 3.427 9.399 29.844 1.00 31.19 107 GLU A C 1
ATOM 1796 O O . GLU A 1 108 ? 4.317 9.553 30.619 1.00 45.85 107 GLU A O 1
ATOM 1802 N N . LYS A 1 109 ? 2.607 10.383 29.491 1.00 32.42 108 LYS A N 1
ATOM 1803 C CA . LYS A 1 109 ? 2.826 11.760 29.905 1.00 29.94 108 LYS A CA 1
ATOM 1804 C C . LYS A 1 109 ? 1.881 12.121 31.033 1.00 33.86 108 LYS A C 1
ATOM 1805 O O . LYS A 1 109 ? 0.863 11.461 31.246 1.00 29.08 108 LYS A O 1
ATOM 1824 N N . GLU A 1 110 ? 2.211 13.165 31.761 1.00 34.77 109 GLU A N 1
ATOM 1825 C CA . GLU A 1 110 ? 1.277 13.708 32.749 1.00 34.09 109 GLU A CA 1
ATOM 1826 C C . GLU A 1 110 ? -0.035 14.149 32.063 1.00 35.98 109 GLU A C 1
ATOM 1827 O O . GLU A 1 110 ? -0.129 14.409 30.863 1.00 31.79 109 GLU A O 1
ATOM 1833 N N . SER A 1 111 ? -1.075 14.254 32.876 1.00 31.80 110 SER A N 1
ATOM 1834 C CA . SER A 1 111 ? -2.341 14.873 32.475 1.00 25.34 110 SER A CA 1
ATOM 1835 C C . SER A 1 111 ? -2.197 16.162 31.684 1.00 22.70 110 SER A C 1
ATOM 1836 O O . SER A 1 111 ? -1.317 17.035 32.020 1.00 25.78 110 SER A O 1
ATOM 1844 N N . LEU A 1 112 ? -2.997 16.267 30.635 1.00 20.44 111 LEU A N 1
ATOM 1845 C CA . LEU A 1 112 ? -2.971 17.499 29.770 1.00 18.71 111 LEU A CA 1
ATOM 1846 C C . LEU A 1 112 ? -3.653 18.727 30.372 1.00 15.60 111 LEU A C 1
ATOM 1847 O O . LEU A 1 112 ? -4.572 18.618 31.089 1.00 19.36 111 LEU A O 1
ATOM 1863 N N . THR A 1 113 ? -3.227 19.863 30.008 1.00 16.45 112 THR A N 1
ATOM 1864 C CA . THR A 1 113 ? -3.952 21.072 30.247 1.00 16.22 112 THR A CA 1
ATOM 1865 C C . THR A 1 113 ? -5.006 21.310 29.137 1.00 13.62 112 THR A C 1
ATOM 1866 O O . THR A 1 113 ? -4.975 20.600 28.106 1.00 13.31 112 THR A O 1
ATOM 1877 N N . GLU A 1 114 ? -5.940 22.274 29.261 1.00 13.97 113 GLU A N 1
ATOM 1878 C CA . GLU A 1 114 ? -6.851 22.584 28.133 1.00 13.79 113 GLU A CA 1
ATOM 1879 C C . GLU A 1 114 ? -6.109 23.055 26.976 1.00 13.10 113 GLU A C 1
ATOM 1880 O O . GLU A 1 114 ? -6.528 22.701 25.870 1.00 15.10 113 GLU A O 1
ATOM 1892 N N . GLU A 1 115 ? -5.048 23.815 27.138 1.00 11.60 114 GLU A N 1
ATOM 1893 C CA . GLU A 1 115 ? -4.279 24.232 25.988 1.00 12.55 114 GLU A CA 1
ATOM 1894 C C . GLU A 1 115 ? -3.638 23.051 25.278 1.00 11.57 114 GLU A C 1
ATOM 1895 O O . GLU A 1 115 ? -3.660 22.984 24.062 1.00 12.00 114 GLU A O 1
ATOM 1907 N N . GLU A 1 116 ? -3.033 22.149 26.051 1.00 10.91 115 GLU A N 1
ATOM 1908 C CA . GLU A 1 116 ? -2.437 20.971 25.427 1.00 10.67 115 GLU A CA 1
ATOM 1909 C C . GLU A 1 116 ? -3.490 20.117 24.732 1.00 10.62 115 GLU A C 1
ATOM 1910 O O . GLU A 1 116 ? -3.267 19.651 23.595 1.00 11.72 115 GLU A O 1
ATOM 1922 N N . ALA A 1 117 ? -4.631 19.962 25.362 1.00 11.02 116 ALA A N 1
ATOM 1923 C CA . ALA A 1 117 ? -5.720 19.218 24.744 1.00 11.26 116 ALA A CA 1
ATOM 1924 C C . ALA A 1 117 ? -6.176 19.921 23.440 1.00 11.83 116 ALA A C 1
ATOM 1925 O O . ALA A 1 117 ? -6.362 19.225 22.412 1.00 12.48 116 ALA A O 1
ATOM 1932 N N . THR A 1 118 ? -6.349 21.239 23.459 1.00 11.13 117 THR A N 1
ATOM 1933 C CA . THR A 1 118 ? -6.838 21.943 22.307 1.00 12.34 117 THR A CA 1
ATOM 1934 C C . THR A 1 118 ? -5.790 21.962 21.209 1.00 12.64 117 THR A C 1
ATOM 1935 O O . THR A 1 118 ? -6.163 21.988 20.028 1.00 13.86 117 THR A O 1
ATOM 1946 N N . GLU A 1 119 ? -4.510 21.951 21.541 1.00 11.57 118 GLU A N 1
ATOM 1947 C CA . GLU A 1 119 ? -3.479 21.923 20.500 1.00 11.84 118 GLU A CA 1
ATOM 1948 C C . GLU A 1 119 ? -3.555 20.625 19.736 1.00 11.05 118 GLU A C 1
ATOM 1949 O O . GLU A 1 119 ? -3.436 20.638 18.481 1.00 12.35 118 GLU A O 1
ATOM 1961 N N . PHE A 1 120 ? -3.831 19.505 20.407 1.00 9.76 119 PHE A N 1
ATOM 1962 C CA . PHE A 1 120 ? -4.098 18.254 19.718 1.00 9.47 119 PHE A CA 1
ATOM 1963 C C . PHE A 1 120 ? -5.439 18.341 18.944 1.00 10.10 119 PHE A C 1
ATOM 1964 O O . PHE A 1 120 ? -5.511 17.975 17.763 1.00 10.76 119 PHE A O 1
ATOM 1981 N N . LEU A 1 121 ? -6.499 18.726 19.664 1.00 10.32 120 LEU A N 1
ATOM 1982 C CA . LEU A 1 121 ? -7.838 18.661 19.129 1.00 11.06 120 LEU A CA 1
ATOM 1983 C C . LEU A 1 121 ? -7.952 19.503 17.882 1.00 9.78 120 LEU A C 1
ATOM 1984 O O . LEU A 1 121 ? -8.567 19.097 16.909 1.00 11.97 120 LEU A O 1
ATOM 2000 N N . LYS A 1 122 ? -7.358 20.715 17.846 1.00 10.39 121 LYS A N 1
ATOM 2001 C CA . LYS A 1 122 ? -7.491 21.592 16.721 1.00 10.45 121 LYS A CA 1
ATOM 2002 C C . LYS A 1 122 ? -6.921 20.971 15.441 1.00 9.97 121 LYS A C 1
ATOM 2003 O O . LYS A 1 122 ? -7.457 21.127 14.341 1.00 10.59 121 LYS A O 1
ATOM 2022 N N . GLN A 1 123 ? -5.835 20.235 15.576 1.00 8.80 122 GLN A N 1
ATOM 2023 C CA . GLN A 1 123 ? -5.240 19.517 14.435 1.00 8.61 122 GLN A CA 1
ATOM 2024 C C . GLN A 1 123 ? -6.162 18.422 13.976 1.00 8.21 122 GLN A C 1
ATOM 2025 O O . GLN A 1 123 ? -6.316 18.178 12.785 1.00 8.44 122 GLN A O 1
ATOM 2039 N N . ILE A 1 124 ? -6.727 17.648 14.903 1.00 8.11 123 ILE A N 1
ATOM 2040 C CA . ILE A 1 124 ? -7.696 16.638 14.575 1.00 7.75 123 ILE A CA 1
ATOM 2041 C C . ILE A 1 124 ? -8.882 17.262 13.833 1.00 6.89 123 ILE A C 1
ATOM 2042 O O . ILE A 1 124 ? -9.339 16.740 12.831 1.00 7.09 123 ILE A O 1
ATOM 2058 N N . LEU A 1 125 ? -9.433 18.369 14.375 1.00 7.11 124 LEU A N 1
ATOM 2059 C CA . LEU A 1 125 ? -10.532 19.038 13.725 1.00 6.53 124 LEU A CA 1
ATOM 2060 C C . LEU A 1 125 ? -10.151 19.514 12.328 1.00 7.23 124 LEU A C 1
ATOM 2061 O O . LEU A 1 125 ? -10.992 19.396 11.424 1.00 7.16 124 LEU A O 1
ATOM 2077 N N . ASN A 1 126 ? -8.958 20.018 12.132 1.00 7.38 125 ASN A N 1
ATOM 2078 C CA . ASN A 1 126 ? -8.582 20.482 10.819 1.00 7.77 125 ASN A CA 1
ATOM 2079 C C . ASN A 1 126 ? -8.510 19.288 9.828 1.00 7.50 125 ASN A C 1
ATOM 2080 O O . ASN A 1 126 ? -8.975 19.416 8.679 1.00 7.58 125 ASN A O 1
ATOM 2091 N N . GLY A 1 127 ? -7.935 18.177 10.268 1.00 7.02 126 GLY A N 1
ATOM 2092 C CA . GLY A 1 127 ? -7.918 17.014 9.410 1.00 7.01 126 GLY A CA 1
ATOM 2093 C C . GLY A 1 127 ? -9.290 16.506 9.079 1.00 6.78 126 GLY A C 1
ATOM 2094 O O . GLY A 1 127 ? -9.571 16.121 7.942 1.00 6.78 126 GLY A O 1
ATOM 2098 N N . VAL A 1 128 ? -10.165 16.418 10.098 1.00 6.61 127 VAL A N 1
ATOM 2099 C CA . VAL A 1 128 ? -11.523 15.950 9.879 1.00 6.76 127 VAL A CA 1
ATOM 2100 C C . VAL A 1 128 ? -12.302 16.941 9.005 1.00 6.18 127 VAL A C 1
ATOM 2101 O O . VAL A 1 128 ? -13.138 16.542 8.212 1.00 7.04 127 VAL A O 1
ATOM 2114 N N . TYR A 1 129 ? -12.067 18.239 9.173 1.00 6.44 128 TYR A N 1
ATOM 2115 C CA . TYR A 1 129 ? -12.693 19.224 8.291 1.00 7.06 128 TYR A CA 1
ATOM 2116 C C . TYR A 1 129 ? -12.364 18.952 6.822 1.00 6.92 128 TYR A C 1
ATOM 2117 O O . TYR A 1 129 ? -13.227 18.981 5.954 1.00 7.17 128 TYR A O 1
ATOM 2135 N N . TYR A 1 130 ? -11.103 18.680 6.561 1.00 6.94 129 TYR A N 1
ATOM 2136 C CA . TYR A 1 130 ? -10.672 18.284 5.221 1.00 7.48 129 TYR A CA 1
ATOM 2137 C C . TYR A 1 130 ? -11.399 17.058 4.736 1.00 6.40 129 TYR A C 1
ATOM 2138 O O . TYR A 1 130 ? -11.973 17.041 3.642 1.00 6.80 129 TYR A O 1
ATOM 2156 N N . LEU A 1 131 ? -11.381 15.993 5.536 1.00 6.85 130 LEU A N 1
ATOM 2157 C CA . LEU A 1 131 ? -12.043 14.760 5.155 1.00 6.70 130 LEU A CA 1
ATOM 2158 C C . LEU A 1 131 ? -13.505 14.970 4.904 1.00 6.37 130 LEU A C 1
ATOM 2159 O O . LEU A 1 131 ? -14.070 14.543 3.888 1.00 7.06 130 LEU A O 1
ATOM 2175 N N . HIS A 1 132 ? -14.212 15.601 5.847 1.00 6.21 131 HIS A N 1
ATOM 2176 C CA . HIS A 1 132 ? -15.635 15.798 5.711 1.00 6.58 131 HIS A CA 1
ATOM 2177 C C . HIS A 1 132 ? -15.988 16.711 4.554 1.00 6.64 131 HIS A C 1
ATOM 2178 O O . HIS A 1 132 ? -17.028 16.518 3.929 1.00 7.68 131 HIS A O 1
ATOM 2193 N N . SER A 1 133 ? -15.119 17.657 4.251 1.00 6.76 132 SER A N 1
ATOM 2194 C CA . SER A 1 133 ? -15.339 18.502 3.064 1.00 7.48 132 SER A CA 1
ATOM 2195 C C . S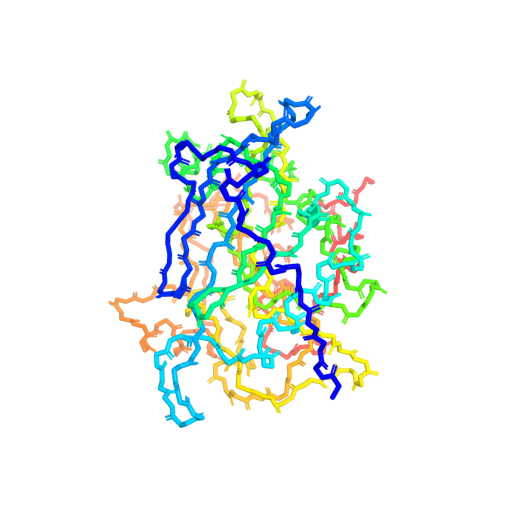ER A 1 133 ? -15.323 17.642 1.794 1.00 7.93 132 SER A C 1
ATOM 2196 O O . SER A 1 133 ? -15.961 18.010 0.835 1.00 9.18 132 SER A O 1
ATOM 2204 N N . LEU A 1 134 ? -14.555 16.556 1.783 1.00 8.10 133 LEU A N 1
ATOM 2205 C CA . LEU A 1 134 ? -14.519 15.576 0.700 1.00 8.60 133 LEU A CA 1
ATOM 2206 C C . LEU A 1 134 ? -15.576 14.492 0.843 1.00 7.92 133 LEU A C 1
ATOM 2207 O O . LEU A 1 134 ? -15.538 13.499 0.123 1.00 9.59 133 LEU A O 1
ATOM 2223 N N . GLN A 1 135 ? -16.516 14.622 1.775 1.00 7.95 134 GLN A N 1
ATOM 2224 C CA . GLN A 1 135 ? -17.504 13.618 2.076 1.00 8.24 134 GLN A CA 1
ATOM 2225 C C . GLN A 1 135 ? -16.881 12.273 2.443 1.00 7.92 134 GLN A C 1
ATOM 2226 O O . GLN A 1 135 ? -17.451 11.215 2.190 1.00 10.18 134 GLN A O 1
ATOM 2240 N N . ILE A 1 136 ? -15.758 12.309 3.138 1.00 7.66 135 ILE A N 1
ATOM 2241 C CA . ILE A 1 136 ? -15.122 11.114 3.639 1.00 7.19 135 ILE A CA 1
ATOM 2242 C C . ILE A 1 136 ? -15.388 11.041 5.119 1.00 6.49 135 ILE A C 1
ATOM 2243 O O . ILE A 1 136 ? -14.968 11.918 5.897 1.00 7.21 135 ILE A O 1
ATOM 2259 N N . ALA A 1 137 ? -16.085 10.007 5.531 1.00 6.03 136 ALA A N 1
ATOM 2260 C CA . ALA A 1 137 ? -16.238 9.605 6.935 1.00 6.75 136 ALA A CA 1
ATOM 2261 C C . ALA A 1 137 ? -15.104 8.631 7.285 1.00 6.91 136 ALA A C 1
ATOM 2262 O O . ALA A 1 137 ? -14.890 7.670 6.573 1.00 7.59 136 ALA A O 1
ATOM 2269 N N . HIS A 1 138 ? -14.420 8.903 8.377 1.00 6.30 137 HIS A N 1
ATOM 2270 C CA . HIS A 1 138 ? -13.327 8.051 8.819 1.00 6.60 137 HIS A CA 1
ATOM 2271 C C . HIS A 1 138 ? -13.806 6.764 9.510 1.00 6.01 137 HIS A C 1
ATOM 2272 O O . HIS A 1 138 ? -13.377 5.668 9.183 1.00 6.85 137 HIS A O 1
ATOM 2287 N N . PHE A 1 139 ? -14.728 6.939 10.428 1.00 6.64 138 PHE A N 1
ATOM 2288 C CA . PHE A 1 139 ? -15.402 5.851 11.123 1.00 7.65 138 PHE A CA 1
ATOM 2289 C C . PHE A 1 139 ? -14.534 5.089 12.097 1.00 8.73 138 PHE A C 1
ATOM 2290 O O . PHE A 1 139 ? -15.021 4.129 12.690 1.00 12.46 138 PHE A O 1
ATOM 2307 N N . ASP A 1 140 ? -13.306 5.506 12.347 1.00 7.27 139 ASP A N 1
ATOM 2308 C CA . ASP A 1 140 ? -12.457 4.810 13.312 1.00 8.87 139 ASP A CA 1
ATOM 2309 C C . ASP A 1 140 ? -11.562 5.796 14.056 1.00 7.83 139 ASP A C 1
ATOM 2310 O O . ASP A 1 140 ? -10.389 5.498 14.333 1.00 7.88 139 ASP A O 1
ATOM 2319 N N . LEU A 1 141 ? -12.083 6.969 14.368 1.00 6.82 140 LEU A N 1
ATOM 2320 C CA . LEU A 1 141 ? -11.293 7.960 15.079 1.00 7.05 140 LEU A CA 1
ATOM 2321 C C . LEU A 1 141 ? -11.165 7.539 16.566 1.00 6.92 140 LEU A C 1
ATOM 2322 O O . LEU A 1 141 ? -12.150 7.304 17.214 1.00 7.80 140 LEU A O 1
ATOM 2338 N N . LYS A 1 142 ? -9.925 7.547 17.045 1.00 6.67 141 LYS A N 1
ATOM 2339 C CA . LYS A 1 142 ? -9.578 7.165 18.396 1.00 7.56 141 LYS A CA 1
ATOM 2340 C C . LYS A 1 142 ? -8.100 7.513 18.553 1.00 7.53 141 LYS A C 1
ATOM 2341 O O . LYS A 1 142 ? -7.378 7.651 17.592 1.00 8.21 141 LYS A O 1
ATOM 2360 N N . PRO A 1 143 ? -7.621 7.581 19.834 1.00 8.89 142 PRO A N 1
ATOM 2361 C CA . PRO A 1 143 ? -6.217 7.942 20.033 1.00 8.82 142 PRO A CA 1
ATOM 2362 C C . PRO A 1 143 ? -5.198 7.018 19.388 1.00 8.45 142 PRO A C 1
ATOM 2363 O O . PRO A 1 143 ? -4.121 7.447 19.019 1.00 9.25 142 PRO A O 1
ATOM 2374 N N A GLU A 1 144 ? -5.537 5.745 19.245 0.66 8.65 143 GLU A N 1
ATOM 2375 N N B GLU A 1 144 ? -5.531 5.752 19.226 0.34 9.71 143 GLU A N 1
ATOM 2376 C CA A GLU A 1 144 ? -4.652 4.782 18.585 0.66 9.37 143 GLU A CA 1
ATOM 2377 C CA B GLU A 1 144 ? -4.647 4.794 18.582 0.34 10.90 143 GLU A CA 1
ATOM 2378 C C A GLU A 1 144 ? -4.429 5.132 17.109 0.66 8.02 143 GLU A C 1
ATOM 2379 C C B GLU A 1 144 ? -4.402 5.150 17.106 0.34 9.59 143 GLU A C 1
ATOM 2380 O O A GLU A 1 144 ? -3.463 4.685 16.520 0.66 10.14 143 GLU A O 1
ATOM 2381 O O B GLU A 1 144 ? -3.359 4.785 16.538 0.34 10.20 143 GLU A O 1
ATOM 2404 N N . ASN A 1 145 ? -5.364 5.865 16.492 1.00 8.33 144 ASN A N 1
ATOM 2405 C CA . ASN A 1 145 ? -5.351 6.193 15.063 1.00 8.44 144 ASN A CA 1
ATOM 2406 C C . ASN A 1 145 ? -4.988 7.650 14.836 1.00 8.25 144 ASN A C 1
ATOM 2407 O O . ASN A 1 145 ? -5.233 8.180 13.761 1.00 8.57 144 ASN A O 1
ATOM 2418 N N . ILE A 1 146 ? -4.369 8.273 15.800 1.00 8.61 145 ILE A N 1
ATOM 2419 C CA . ILE A 1 146 ? -3.769 9.590 15.677 1.00 9.16 145 ILE A CA 1
ATOM 2420 C C . ILE A 1 146 ? -2.269 9.404 15.980 1.00 9.20 145 ILE A C 1
ATOM 2421 O O . ILE A 1 146 ? -1.925 8.939 17.074 1.00 11.25 145 ILE A O 1
ATOM 2437 N N A MET A 1 147 ? -1.413 9.744 15.029 0.52 8.67 146 MET A N 1
ATOM 2438 N N B MET A 1 147 ? -1.413 9.694 15.001 0.48 8.71 146 MET A N 1
ATOM 2439 C CA A MET A 1 147 ? 0.008 9.522 15.159 0.52 8.64 146 MET A CA 1
ATOM 2440 C CA B MET A 1 147 ? 0.025 9.528 15.163 0.48 8.72 146 MET A CA 1
ATOM 2441 C C A MET A 1 147 ? 0.721 10.848 15.274 0.52 8.01 146 MET A C 1
ATOM 2442 C C B MET A 1 147 ? 0.676 10.860 15.306 0.48 9.12 146 MET A C 1
ATOM 2443 O O A MET A 1 147 ? 0.449 11.788 14.567 0.52 8.64 146 MET A O 1
ATOM 2444 O O B MET A 1 147 ? 0.277 11.807 14.667 0.48 10.37 146 MET A O 1
ATOM 2471 N N . LEU A 1 148 ? 1.729 10.921 16.133 1.00 9.26 147 LEU A N 1
ATOM 2472 C CA . LEU A 1 148 ? 2.514 12.127 16.353 1.00 8.93 147 LEU A CA 1
ATOM 2473 C C . LEU A 1 148 ? 3.711 12.134 15.440 1.00 8.98 147 LEU A C 1
ATOM 2474 O O . LEU A 1 148 ? 4.367 11.113 15.264 1.00 10.57 147 LEU A O 1
ATOM 2490 N N . LEU A 1 149 ? 4.015 13.284 14.837 1.00 10.16 148 LEU A N 1
ATOM 2491 C CA . LEU A 1 149 ? 5.201 13.429 14.021 1.00 10.95 148 LEU A CA 1
ATOM 2492 C C . LEU A 1 149 ? 6.484 13.263 14.844 1.00 12.21 148 LEU A C 1
ATOM 2493 O O . LEU A 1 149 ? 7.417 12.595 14.496 1.00 13.24 148 LEU A O 1
ATOM 2509 N N . ASP A 1 150 ? 6.504 13.964 15.987 1.00 13.56 149 ASP A N 1
ATOM 2510 C CA . ASP A 1 150 ? 7.627 13.984 16.948 1.00 15.11 149 ASP A CA 1
ATOM 2511 C C . ASP A 1 150 ? 7.041 14.137 18.372 1.00 16.38 149 ASP A C 1
ATOM 2512 O O . ASP A 1 150 ? 6.388 15.131 18.574 1.00 15.89 149 ASP A O 1
ATOM 2521 N N A ARG A 1 151 ? 7.261 13.184 19.170 0.52 19.41 150 ARG A N 1
ATOM 2522 N N B ARG A 1 151 ? 7.154 13.163 19.176 0.48 18.82 150 ARG A N 1
ATOM 2523 C CA A ARG A 1 151 ? 6.673 13.174 20.469 0.52 18.45 150 ARG A CA 1
ATOM 2524 C CA B ARG A 1 151 ? 6.546 13.283 20.474 0.48 19.52 150 ARG A CA 1
ATOM 2525 C C A ARG A 1 151 ? 7.414 14.029 21.451 0.52 19.71 150 ARG A C 1
ATOM 2526 C C B ARG A 1 151 ? 7.372 14.090 21.439 0.48 20.07 150 ARG A C 1
ATOM 2527 O O A ARG A 1 151 ? 6.912 14.258 22.537 0.52 27.00 150 ARG A O 1
ATOM 2528 O O B ARG A 1 151 ? 6.862 14.375 22.494 0.48 24.62 150 ARG A O 1
ATOM 2569 N N . ASN A 1 152 ? 8.475 14.644 21.071 1.00 20.02 151 ASN A N 1
ATOM 2570 C CA . ASN A 1 152 ? 9.473 15.200 21.987 1.00 20.22 151 ASN A CA 1
ATOM 2571 C C . ASN A 1 152 ? 9.526 16.719 21.717 1.00 21.09 151 ASN A C 1
ATOM 2572 O O . ASN A 1 152 ? 10.549 17.294 21.603 1.00 24.58 151 ASN A O 1
ATOM 2583 N N . VAL A 1 153 ? 8.385 17.350 21.550 1.00 21.30 152 VAL A N 1
ATOM 2584 C CA . VAL A 1 153 ? 8.273 18.779 21.408 1.00 21.09 152 VAL A CA 1
ATOM 2585 C C . VAL A 1 153 ? 7.104 19.186 22.284 1.00 20.55 152 VAL A C 1
ATOM 2586 O O . VAL A 1 153 ? 6.316 18.360 22.572 1.00 20.19 152 VAL A O 1
ATOM 2599 N N . PRO A 1 154 ? 7.018 20.433 22.713 1.00 20.92 153 PRO A N 1
ATOM 2600 C CA . PRO A 1 154 ? 5.917 20.751 23.615 1.00 19.19 153 PRO A CA 1
ATOM 2601 C C . PRO A 1 154 ? 4.526 20.582 23.071 1.00 19.90 153 PRO A C 1
ATOM 2602 O O . PRO A 1 154 ? 3.633 20.244 23.858 1.00 22.53 153 PRO A O 1
ATOM 2613 N N A LYS A 1 155 ? 4.304 20.886 21.793 0.28 19.57 154 LYS A N 1
ATOM 2614 N N B LYS A 1 155 ? 4.344 20.817 21.786 0.72 17.52 154 LYS A N 1
ATOM 2615 C CA A LYS A 1 155 ? 2.980 20.660 21.167 0.28 18.58 154 LYS A CA 1
ATOM 2616 C CA B LYS A 1 155 ? 3.014 20.805 21.166 0.72 19.77 154 LYS A CA 1
ATOM 2617 C C A LYS A 1 155 ? 3.133 19.814 19.941 0.28 16.53 154 LYS A C 1
ATOM 2618 C C B LYS A 1 155 ? 3.047 19.858 19.937 0.72 14.87 154 LYS A C 1
ATOM 2619 O O A LYS A 1 155 ? 3.277 20.302 18.794 0.28 18.37 154 LYS A O 1
ATOM 2620 O O B LYS A 1 155 ? 3.070 20.315 18.781 0.72 17.01 154 LYS A O 1
ATOM 2657 N N . PRO A 1 156 ? 3.075 18.519 20.173 1.00 13.37 155 PRO A N 1
ATOM 2658 C CA . PRO A 1 156 ? 3.269 17.620 19.052 1.00 11.58 155 PRO A CA 1
ATOM 2659 C C . PRO A 1 156 ? 2.236 17.798 17.928 1.00 11.52 155 PRO A C 1
ATOM 2660 O O . PRO A 1 156 ? 1.051 17.969 18.148 1.00 12.64 155 PRO A O 1
ATOM 2671 N N . ARG A 1 157 ? 2.754 17.687 16.717 1.00 11.11 156 ARG A N 1
ATOM 2672 C CA . ARG A 1 157 ? 1.955 17.681 15.511 1.00 10.60 156 ARG A CA 1
ATOM 2673 C C . ARG A 1 157 ? 1.469 16.280 15.212 1.00 9.28 156 ARG A C 1
ATOM 2674 O O . ARG A 1 157 ? 2.152 15.309 15.534 1.00 10.34 156 ARG A O 1
ATOM 2695 N N . ILE A 1 158 ? 0.286 16.189 14.623 1.00 8.47 157 ILE A N 1
ATOM 2696 C CA . ILE A 1 158 ? -0.362 14.862 14.413 1.00 8.74 157 ILE A CA 1
ATOM 2697 C C . ILE A 1 158 ? -0.871 14.691 12.993 1.00 7.77 157 ILE A C 1
ATOM 2698 O O . ILE A 1 158 ? -1.131 15.635 12.260 1.00 8.25 157 ILE A O 1
ATOM 2714 N N . LYS A 1 159 ? -1.057 13.423 12.650 1.00 7.96 158 LYS A N 1
ATOM 2715 C CA . LYS A 1 159 ? -1.769 12.962 11.504 1.00 7.27 158 LYS A CA 1
ATOM 2716 C C . LYS A 1 159 ? -2.747 11.894 11.838 1.00 7.14 158 LYS A C 1
ATOM 2717 O O . LYS A 1 159 ? -2.443 10.991 12.618 1.00 8.05 158 LYS A O 1
ATOM 2736 N N . ILE A 1 160 ? -3.928 11.957 11.217 1.00 6.83 159 ILE A N 1
ATOM 2737 C CA . ILE A 1 160 ? -4.916 10.893 11.284 1.00 6.76 159 ILE A CA 1
ATOM 2738 C C . ILE A 1 160 ? -4.492 9.750 10.387 1.00 6.89 159 ILE A C 1
ATOM 2739 O O . ILE A 1 160 ? -4.125 10.002 9.213 1.00 7.58 159 ILE A O 1
ATOM 2755 N N . ILE A 1 161 ? -4.551 8.526 10.882 1.00 6.60 160 ILE A N 1
ATOM 2756 C CA . ILE A 1 161 ? -4.183 7.333 10.146 1.00 6.82 160 ILE A CA 1
ATOM 2757 C C . ILE A 1 161 ? -5.358 6.372 10.145 1.00 7.11 160 ILE A C 1
ATOM 2758 O O . ILE A 1 161 ? -6.405 6.599 10.735 1.00 7.50 160 ILE A O 1
ATOM 2774 N N . ASP A 1 162 ? -5.137 5.211 9.473 1.00 7.08 161 ASP A N 1
ATOM 2775 C CA . ASP A 1 162 ? -5.995 4.079 9.482 1.00 7.66 161 ASP A CA 1
ATOM 2776 C C . ASP A 1 162 ? -7.365 4.321 8.898 1.00 7.22 161 ASP A C 1
ATOM 2777 O O . ASP A 1 162 ? -8.377 4.478 9.575 1.00 8.55 161 ASP A O 1
ATOM 2786 N N . PHE A 1 163 ? -7.369 4.273 7.571 1.00 7.66 162 PHE A N 1
ATOM 2787 C CA . PHE A 1 163 ? -8.543 4.476 6.753 1.00 7.44 162 PHE A CA 1
ATOM 2788 C C . PHE A 1 163 ? -9.281 3.177 6.400 1.00 7.67 162 PHE A C 1
ATOM 2789 O O . PHE A 1 163 ? -10.080 3.101 5.474 1.00 8.41 162 PHE A O 1
ATOM 2806 N N . GLY A 1 164 ? -9.071 2.143 7.210 1.00 7.81 163 GLY A N 1
ATOM 2807 C CA . GLY A 1 164 ? -9.695 0.840 6.982 1.00 8.42 163 GLY A CA 1
ATOM 2808 C C . GLY A 1 164 ? -11.190 0.726 7.112 1.00 8.22 163 GLY A C 1
ATOM 2809 O O . GLY A 1 164 ? -11.749 -0.231 6.624 1.00 10.93 163 GLY A O 1
ATOM 2813 N N . LEU A 1 165 ? -11.817 1.676 7.805 1.00 7.35 164 LEU A N 1
ATOM 2814 C CA . LEU A 1 165 ? -13.256 1.740 7.889 1.00 7.97 164 LEU A CA 1
ATOM 2815 C C . LEU A 1 165 ? -13.848 2.955 7.134 1.00 7.61 164 LEU A C 1
ATOM 2816 O O . LEU A 1 165 ? -15.054 3.110 7.110 1.00 8.62 164 LEU A O 1
ATOM 2832 N N . ALA A 1 166 ? -13.017 3.768 6.524 1.00 7.24 165 ALA A N 1
ATOM 2833 C CA . ALA A 1 166 ? -13.476 5.020 5.957 1.00 7.88 165 ALA A CA 1
ATOM 2834 C C . ALA A 1 166 ? -14.355 4.740 4.715 1.00 7.74 165 ALA A C 1
ATOM 2835 O O . ALA A 1 166 ? -14.165 3.760 3.967 1.00 8.83 165 ALA A O 1
ATOM 2842 N N . HIS A 1 167 ? -15.322 5.597 4.513 1.00 7.36 166 HIS A N 1
ATOM 2843 C CA . HIS A 1 167 ? -16.243 5.502 3.392 1.00 7.51 166 HIS A CA 1
ATOM 2844 C C . HIS A 1 167 ? -16.545 6.894 2.878 1.00 7.92 166 HIS A C 1
ATOM 2845 O O . HIS A 1 167 ? -16.685 7.852 3.627 1.00 8.30 166 HIS A O 1
ATOM 2860 N N . LYS A 1 168 ? -16.742 6.940 1.554 1.00 9.45 167 LYS A N 1
ATOM 2861 C CA . LYS A 1 168 ? -17.338 8.115 0.908 1.00 10.91 167 LYS A CA 1
ATOM 2862 C C . LYS A 1 168 ? -18.856 8.165 1.229 1.00 11.06 167 LYS A C 1
ATOM 2863 O O . LYS A 1 168 ? -19.577 7.143 1.119 1.00 15.14 167 LYS A O 1
ATOM 2882 N N . ILE A 1 169 ? -19.321 9.328 1.549 1.00 9.42 168 ILE A N 1
ATOM 2883 C CA . ILE A 1 169 ? -20.719 9.546 1.961 1.00 11.09 168 ILE A CA 1
ATOM 2884 C C . ILE A 1 169 ? -21.334 10.516 0.874 1.00 11.40 168 ILE A C 1
ATOM 2885 O O . ILE A 1 169 ? -21.651 11.638 1.122 1.00 15.89 168 ILE A O 1
ATOM 2901 N N . ASP A 1 170 ? -21.504 10.056 -0.295 1.00 12.56 169 ASP A N 1
ATOM 2902 C CA . ASP A 1 170 ? -22.036 10.853 -1.414 1.00 13.38 169 ASP A CA 1
ATOM 2903 C C . ASP A 1 170 ? -23.577 10.965 -1.416 1.00 11.97 169 ASP A C 1
ATOM 2904 O O . ASP A 1 170 ? -24.121 11.805 -2.221 1.00 13.37 169 ASP A O 1
ATOM 2913 N N . PHE A 1 171 ? -24.274 10.164 -0.594 1.00 11.53 170 PHE A N 1
ATOM 2914 C CA . PHE A 1 171 ? -25.712 10.238 -0.495 0.90 13.29 170 PHE A CA 1
ATOM 2915 C C . PHE A 1 171 ? -26.128 10.582 0.969 1.00 14.93 170 PHE A C 1
ATOM 2916 O O . PHE A 1 171 ? -27.213 10.228 1.401 1.00 22.89 170 PHE A O 1
ATOM 2933 N N . GLY A 1 172 ? -25.277 11.238 1.712 1.00 14.06 171 GLY A N 1
ATOM 2934 C CA . GLY A 1 172 ? -25.555 11.684 3.036 1.00 15.19 171 GLY A CA 1
ATOM 2935 C C . GLY A 1 172 ? -25.445 10.621 4.112 1.00 10.95 171 GLY A C 1
ATOM 2936 O O . GLY A 1 172 ? -25.138 10.969 5.262 1.00 12.05 171 GLY A O 1
ATOM 2940 N N . ASN A 1 173 ? -25.639 9.345 3.760 1.00 11.39 172 ASN A N 1
ATOM 2941 C CA . ASN A 1 173 ? -25.456 8.274 4.718 1.00 9.65 172 ASN A CA 1
ATOM 2942 C C . ASN A 1 173 ? -25.080 6.989 3.986 1.00 10.23 172 ASN A C 1
ATOM 2943 O O . ASN A 1 173 ? -25.381 6.867 2.760 1.00 12.55 172 ASN A O 1
ATOM 2954 N N A GLU A 1 174 ? -24.478 6.048 4.654 0.50 10.47 173 GLU A N 1
ATOM 2955 N N B GLU A 1 174 ? -24.480 6.046 4.649 0.50 10.49 173 GLU A N 1
ATOM 2956 C CA A GLU A 1 174 ? -24.175 4.704 4.212 0.50 12.20 173 GLU A CA 1
ATOM 2957 C CA B GLU A 1 174 ? -24.262 4.729 4.139 0.50 12.66 173 GLU A CA 1
ATOM 2958 C C A GLU A 1 174 ? -24.767 3.699 5.152 0.50 13.84 173 GLU A C 1
ATOM 2959 C C B GLU A 1 174 ? -24.747 3.694 5.135 0.50 14.04 173 GLU A C 1
ATOM 2960 O O A GLU A 1 174 ? -24.776 3.914 6.365 0.50 14.28 173 GLU A O 1
ATOM 2961 O O B GLU A 1 174 ? -24.767 3.921 6.349 0.50 14.40 173 GLU A O 1
ATOM 2984 N N . PHE A 1 175 ? -25.151 2.550 4.597 1.00 20.88 174 PHE A N 1
ATOM 2985 C CA . PHE A 1 175 ? -25.842 1.508 5.399 1.00 17.61 174 PHE A CA 1
ATOM 2986 C C . PHE A 1 175 ? -25.302 0.094 5.068 1.00 26.40 174 PHE A C 1
ATOM 2987 O O . PHE A 1 175 ? -25.562 -0.409 4.042 1.00 53.58 174 PHE A O 1
ATOM 3005 N N A LYS A 1 176 ? -24.118 -0.089 5.605 0.50 24.38 175 LYS A N 1
ATOM 3006 N N B LYS A 1 176 ? -24.104 -0.048 5.619 0.50 25.59 175 LYS A N 1
ATOM 3007 C CA A LYS A 1 176 ? -23.155 -1.170 5.294 0.50 19.87 175 LYS A CA 1
ATOM 3008 C CA B LYS A 1 176 ? -23.170 -1.150 5.330 0.50 20.33 175 LYS A CA 1
ATOM 3009 C C A LYS A 1 176 ? -22.668 -1.731 6.639 0.50 17.20 175 LYS A C 1
ATOM 3010 C C B LYS A 1 176 ? -22.656 -1.723 6.652 0.50 17.30 175 LYS A C 1
ATOM 3011 O O A LYS A 1 176 ? -23.057 -1.328 7.743 0.50 19.78 175 LYS A O 1
ATOM 3012 O O B LYS A 1 176 ? -23.067 -1.362 7.746 0.50 19.81 175 LYS A O 1
ATOM 3049 N N . ASN A 1 177 ? -21.756 -2.670 6.535 1.00 15.09 176 ASN A N 1
ATOM 3050 C CA . ASN A 1 177 ? -21.191 -3.355 7.702 1.00 17.38 176 ASN A CA 1
ATOM 3051 C C . ASN A 1 177 ? -20.014 -2.497 8.233 1.00 15.71 176 ASN A C 1
ATOM 3052 O O . ASN A 1 177 ? -18.860 -2.622 7.707 1.00 19.43 176 ASN A O 1
ATOM 3063 N N . ILE A 1 178 ? -20.327 -1.639 9.142 1.00 15.49 177 ILE A N 1
ATOM 3064 C CA . ILE A 1 178 ? -19.416 -0.614 9.670 1.00 13.66 177 ILE A CA 1
ATOM 3065 C C . ILE A 1 178 ? -19.523 -0.550 11.154 1.00 14.17 177 ILE A C 1
ATOM 3066 O O . ILE A 1 178 ? -20.561 -0.038 11.673 1.00 15.53 177 ILE A O 1
ATOM 3082 N N . PHE A 1 179 ? -18.545 -1.044 11.852 1.00 13.35 178 PHE A N 1
ATOM 3083 C CA . PHE A 1 179 ? -18.595 -1.090 13.285 1.00 13.28 178 PHE A CA 1
ATOM 3084 C C . PHE A 1 179 ? -17.129 -1.026 13.791 1.00 15.61 178 PHE A C 1
ATOM 3085 O O . PHE A 1 179 ? -16.285 -1.927 13.616 1.00 21.77 178 PHE A O 1
ATOM 3102 N N . GLY A 1 180 ? -16.782 0.082 14.423 1.00 16.80 179 GLY A N 1
ATOM 3103 C CA . GLY A 1 180 ? -15.420 0.226 15.049 1.00 17.84 179 GLY A CA 1
ATOM 3104 C C . GLY A 1 180 ? -15.294 -0.291 16.518 1.00 14.34 179 GLY A C 1
ATOM 3105 O O . GLY A 1 180 ? -15.867 -1.263 16.940 1.00 18.00 179 GLY A O 1
ATOM 3109 N N . THR A 1 181 ? -14.517 0.420 17.315 1.00 11.74 180 THR A N 1
ATOM 3110 C CA . THR A 1 181 ? -14.152 0.110 18.694 1.00 10.82 180 THR A CA 1
ATOM 3111 C C . THR A 1 181 ? -15.258 0.643 19.614 1.00 8.74 180 THR A C 1
ATOM 3112 O O . THR A 1 181 ? -15.565 1.809 19.574 1.00 8.73 180 THR A O 1
ATOM 3123 N N . PRO A 1 182 ? -15.806 -0.232 20.477 1.00 9.65 181 PRO A N 1
ATOM 3124 C CA . PRO A 1 182 ? -16.995 0.154 21.241 1.00 8.28 181 PRO A CA 1
ATOM 3125 C C . PRO A 1 182 ? -16.881 1.514 21.995 1.00 7.66 181 PRO A C 1
ATOM 3126 O O . PRO A 1 182 ? -17.806 2.242 21.973 1.00 8.52 181 PRO A O 1
ATOM 3137 N N . GLU A 1 183 ? -15.735 1.812 22.563 1.00 7.73 182 GLU A N 1
ATOM 3138 C CA . GLU A 1 183 ? -15.571 2.998 23.389 1.00 8.81 182 GLU A CA 1
ATOM 3139 C C . GLU A 1 183 ? -15.775 4.278 22.590 1.00 6.76 182 GLU A C 1
ATOM 3140 O O . GLU A 1 183 ? -16.050 5.306 23.168 1.00 7.58 182 GLU A O 1
ATOM 3152 N N . PHE A 1 184 ? -15.533 4.186 21.271 1.00 7.29 183 PHE A N 1
ATOM 3153 C CA . PHE A 1 184 ? -15.512 5.386 20.377 1.00 7.49 183 PHE A CA 1
ATOM 3154 C C . PHE A 1 184 ? -16.634 5.499 19.387 1.00 8.14 183 PHE A C 1
ATOM 3155 O O . PHE A 1 184 ? -16.735 6.533 18.731 1.00 10.29 183 PHE A O 1
ATOM 3172 N N . VAL A 1 185 ? -17.423 4.452 19.199 1.00 7.44 184 VAL A N 1
ATOM 3173 C CA . VAL A 1 185 ? -18.476 4.471 18.195 1.00 8.03 184 VAL A CA 1
A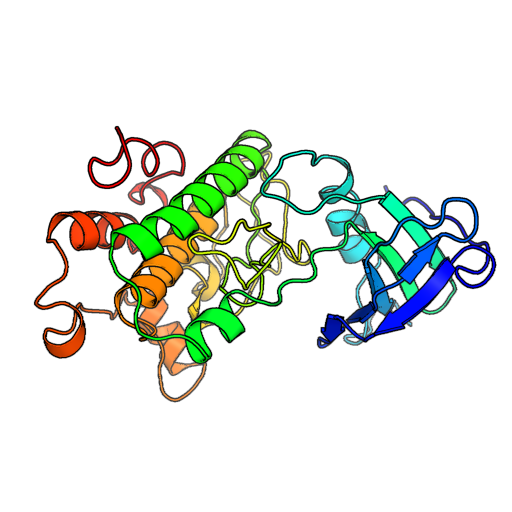TOM 3174 C C . VAL A 1 185 ? -19.684 5.229 18.666 1.00 7.17 184 VAL A C 1
ATOM 3175 O O . VAL A 1 185 ? -20.064 5.201 19.848 1.00 8.39 184 VAL A O 1
ATOM 3188 N N . ALA A 1 186 ? -20.353 5.885 17.712 1.00 7.56 185 ALA A N 1
ATOM 3189 C CA . ALA A 1 186 ? -21.561 6.641 17.976 1.00 7.37 185 ALA A CA 1
ATOM 3190 C C . ALA A 1 186 ? -22.744 5.748 18.166 1.00 7.58 185 ALA A C 1
ATOM 3191 O O . ALA A 1 186 ? -22.757 4.570 17.733 1.00 7.71 185 ALA A O 1
ATOM 3198 N N . PRO A 1 187 ? -23.826 6.258 18.779 1.00 7.53 186 PRO A N 1
ATOM 3199 C CA . PRO A 1 187 ? -25.015 5.434 18.961 1.00 8.01 186 PRO A CA 1
ATOM 3200 C C . PRO A 1 187 ? -25.596 4.847 17.635 1.00 7.64 186 PRO A C 1
ATOM 3201 O O . PRO A 1 187 ? -26.058 3.717 17.667 1.00 8.38 186 PRO A O 1
ATOM 3212 N N . GLU A 1 188 ? -25.490 5.593 16.551 1.00 7.83 187 GLU A N 1
ATOM 3213 C CA . GLU A 1 188 ? -26.050 5.026 15.317 1.00 8.57 187 GLU A CA 1
ATOM 3214 C C . GLU A 1 188 ? -25.227 3.821 14.849 1.00 8.17 187 GLU A C 1
ATOM 3215 O O . GLU A 1 188 ? -25.760 2.962 14.172 1.00 8.69 187 GLU A O 1
ATOM 3227 N N . ILE A 1 189 ? -23.941 3.756 15.172 1.00 7.83 188 ILE A N 1
ATOM 3228 C CA . ILE A 1 189 ? -23.166 2.541 14.905 1.00 7.80 188 ILE A CA 1
ATOM 3229 C C . ILE A 1 189 ? -23.663 1.407 15.754 1.00 7.83 188 ILE A C 1
ATOM 3230 O O . ILE A 1 189 ? -23.895 0.287 15.255 1.00 8.55 188 ILE A O 1
ATOM 3246 N N . VAL A 1 190 ? -23.822 1.638 17.060 1.00 8.03 189 VAL A N 1
ATOM 3247 C CA . VAL A 1 190 ? -24.271 0.619 17.985 1.00 8.91 189 VAL A CA 1
ATOM 3248 C C . VAL A 1 190 ? -25.618 0.000 17.555 1.00 8.31 189 VAL A C 1
ATOM 3249 O O . VAL A 1 190 ? -25.876 -1.174 17.726 1.00 9.09 189 VAL A O 1
ATOM 3262 N N . ASN A 1 191 ? -26.485 0.873 17.040 1.00 8.39 190 ASN A N 1
ATOM 3263 C CA . ASN A 1 191 ? -27.847 0.549 16.645 1.00 8.57 190 ASN A CA 1
ATOM 3264 C C . ASN A 1 191 ? -27.995 0.098 15.167 1.00 9.38 190 ASN A C 1
ATOM 3265 O O . ASN A 1 191 ? -29.056 -0.124 14.737 1.00 11.12 190 ASN A O 1
ATOM 3276 N N . TYR A 1 192 ? -26.871 0.004 14.496 1.00 8.90 191 TYR A N 1
ATOM 3277 C CA . TYR A 1 192 ? -26.763 -0.493 13.108 1.00 9.20 191 TYR A CA 1
ATOM 3278 C C . TYR A 1 192 ? -27.679 0.468 12.195 1.00 9.90 191 TYR A C 1
ATOM 3279 O O . TYR A 1 192 ? -28.402 -0.033 11.353 1.00 11.60 191 TYR A O 1
ATOM 3297 N N A GLU A 1 193 ? -27.813 1.796 12.455 0.50 9.75 192 GLU A N 1
ATOM 3298 N N B GLU A 1 193 ? -27.749 1.700 12.452 0.50 9.94 192 GLU A N 1
ATOM 3299 C CA A GLU A 1 193 ? -28.488 2.685 11.634 0.50 9.90 192 GLU A CA 1
ATOM 3300 C CA B GLU A 1 193 ? -28.488 2.640 11.654 0.50 10.07 192 GLU A CA 1
ATOM 3301 C C A GLU A 1 193 ? -27.598 3.250 10.504 0.50 9.69 192 GLU A C 1
ATOM 3302 C C B GLU A 1 193 ? -27.626 3.219 10.506 0.50 9.70 192 GLU A C 1
ATOM 3303 O O A GLU A 1 193 ? -26.461 3.026 10.431 0.50 10.31 192 GLU A O 1
ATOM 3304 O O B GLU A 1 193 ? -26.447 3.037 10.450 0.50 10.37 192 GLU A O 1
ATOM 3327 N N . PRO A 1 194 ? -28.253 3.852 9.498 1.00 11.47 193 PRO A N 1
ATOM 3328 C CA . PRO A 1 194 ? -27.465 4.538 8.495 1.00 9.91 193 PRO A CA 1
ATOM 3329 C C . PRO A 1 194 ? -26.511 5.541 9.156 1.00 9.35 193 PRO A C 1
ATOM 3330 O O . PRO A 1 194 ? -26.837 6.179 10.160 1.00 11.31 193 PRO A O 1
ATOM 3341 N N . LEU A 1 195 ? -25.330 5.629 8.566 1.00 8.06 194 LEU A N 1
ATOM 3342 C CA . LEU A 1 195 ? -24.207 6.365 9.141 1.00 8.16 194 LEU A CA 1
ATOM 3343 C C . LEU A 1 195 ? -23.763 7.440 8.217 1.00 8.49 194 LEU A C 1
ATOM 3344 O O . LEU A 1 195 ? -23.697 7.261 6.989 1.00 9.14 194 LEU A O 1
ATOM 3360 N N . GLY A 1 196 ? -23.329 8.563 8.735 1.00 10.08 195 GLY A N 1
ATOM 3361 C CA . GLY A 1 196 ? -22.789 9.653 7.976 1.00 11.07 195 GLY A CA 1
ATOM 3362 C C . GLY A 1 196 ? -21.610 10.280 8.682 1.00 8.83 195 GLY A C 1
ATOM 3363 O O . GLY A 1 196 ? -21.006 9.718 9.615 1.00 10.04 195 GLY A O 1
ATOM 3367 N N . LEU A 1 197 ? -21.290 11.483 8.267 1.00 9.09 196 LEU A N 1
ATOM 3368 C CA . LEU A 1 197 ? -20.194 12.242 8.820 1.00 8.25 196 LEU A CA 1
ATOM 3369 C C . LEU A 1 197 ? -20.330 12.484 10.318 1.00 6.80 196 LEU A C 1
ATOM 3370 O O . LEU A 1 197 ? -19.382 12.707 11.024 1.00 8.03 196 LEU A O 1
ATOM 3386 N N . GLU A 1 198 ? -21.578 12.473 10.788 1.00 7.50 197 GLU A N 1
ATOM 3387 C CA . GLU A 1 198 ? -21.868 12.794 12.147 1.00 8.41 197 GLU A CA 1
ATOM 3388 C C . GLU A 1 198 ? -21.240 11.812 13.134 1.00 7.22 197 GLU A C 1
ATOM 3389 O O . GLU A 1 198 ? -20.901 12.204 14.262 1.00 7.64 197 GLU A O 1
ATOM 3401 N N . ALA A 1 199 ? -21.054 10.574 12.730 1.00 7.13 198 ALA A N 1
ATOM 3402 C CA . ALA A 1 199 ? -20.464 9.580 13.613 1.00 6.97 198 ALA A CA 1
ATOM 3403 C C . ALA A 1 199 ? -19.066 9.986 14.061 1.00 7.20 198 ALA A C 1
ATOM 3404 O O . ALA A 1 199 ? -18.700 9.806 15.221 1.00 7.71 198 ALA A O 1
ATOM 3411 N N . ASP A 1 200 ? -18.282 10.572 13.155 1.00 6.53 199 ASP A N 1
ATOM 3412 C CA . ASP A 1 200 ? -16.954 11.000 13.483 1.00 6.58 199 ASP A CA 1
ATOM 3413 C C . ASP A 1 200 ? -16.987 12.140 14.552 1.00 6.44 199 ASP A C 1
ATOM 3414 O O . ASP A 1 200 ? -16.084 12.217 15.356 1.00 6.56 199 ASP A O 1
ATOM 3423 N N . MET A 1 201 ? -18.016 12.957 14.500 1.00 6.72 200 MET A N 1
ATOM 3424 C CA . MET A 1 201 ? -18.129 14.044 15.456 1.00 6.41 200 MET A CA 1
ATOM 3425 C C . MET A 1 201 ? -18.347 13.524 16.864 1.00 6.53 200 MET A C 1
ATOM 3426 O O . MET A 1 201 ? -17.790 14.063 17.833 1.00 6.43 200 MET A O 1
ATOM 3440 N N . TRP A 1 202 ? -19.136 12.486 17.021 1.00 6.05 201 TRP A N 1
ATOM 3441 C CA . TRP A 1 202 ? -19.280 11.815 18.324 1.00 6.50 201 TRP A CA 1
ATOM 3442 C C . TRP A 1 202 ? -17.917 11.316 18.777 1.00 6.64 201 TRP A C 1
ATOM 3443 O O . TRP A 1 202 ? -17.541 11.537 19.923 1.00 6.58 201 TRP A O 1
ATOM 3464 N N . SER A 1 203 ? -17.191 10.614 17.903 1.00 6.39 202 SER A N 1
ATOM 3465 C CA . SER A 1 203 ? -15.900 10.110 18.288 1.00 6.78 202 SER A CA 1
ATOM 3466 C C . SER A 1 203 ? -14.985 11.199 18.780 1.00 6.55 202 SER A C 1
ATOM 3467 O O . SER A 1 203 ? -14.209 11.013 19.711 1.00 6.72 202 SER A O 1
ATOM 3475 N N . ILE A 1 204 ? -15.009 12.351 18.112 1.00 6.73 203 ILE A N 1
ATOM 3476 C CA . ILE A 1 204 ? -14.253 13.520 18.550 1.00 6.09 203 ILE A CA 1
ATOM 3477 C C . ILE A 1 204 ? -14.650 13.967 19.955 1.00 6.06 203 ILE A C 1
ATOM 3478 O O . ILE A 1 204 ? -13.776 14.308 20.741 1.00 6.42 203 ILE A O 1
ATOM 3494 N N . GLY A 1 205 ? -15.923 13.892 20.271 1.00 6.37 204 GLY A N 1
ATOM 3495 C CA . GLY A 1 205 ? -16.349 14.192 21.634 1.00 6.73 204 GLY A CA 1
ATOM 3496 C C . GLY A 1 205 ? -15.720 13.241 22.634 1.00 6.48 204 GLY A C 1
ATOM 3497 O O . GLY A 1 205 ? -15.291 13.648 23.724 1.00 7.00 204 GLY A O 1
ATOM 3501 N N . VAL A 1 206 ? -15.692 11.944 22.306 1.00 6.34 205 VAL A N 1
ATOM 3502 C CA . VAL A 1 206 ? -15.082 10.995 23.189 1.00 6.27 205 VAL A CA 1
ATOM 3503 C C . VAL A 1 206 ? -13.629 11.252 23.382 1.00 6.68 205 VAL A C 1
ATOM 3504 O O . VAL A 1 206 ? -13.085 11.244 24.492 1.00 6.78 205 VAL A O 1
ATOM 3517 N N . ILE A 1 207 ? -12.901 11.502 22.278 1.00 6.47 206 ILE A N 1
ATOM 3518 C CA . ILE A 1 207 ? -11.496 11.824 22.335 1.00 6.60 206 ILE A CA 1
ATOM 3519 C C . ILE A 1 207 ? -11.247 13.049 23.235 1.00 6.57 206 ILE A C 1
ATOM 3520 O O . ILE A 1 207 ? -10.306 13.064 23.992 1.00 7.66 206 ILE A O 1
ATOM 3536 N N . THR A 1 208 ? -12.075 14.081 23.075 1.00 6.61 207 THR A N 1
ATOM 3537 C CA . THR A 1 208 ? -11.908 15.284 23.838 1.00 7.17 207 THR A CA 1
ATOM 3538 C C . THR A 1 208 ? -12.054 15.000 25.314 1.00 7.07 207 THR A C 1
ATOM 3539 O O . THR A 1 208 ? -11.275 15.490 26.140 1.00 7.46 207 THR A O 1
ATOM 3550 N N . TYR A 1 209 ? -13.071 14.238 25.676 1.00 7.16 208 TYR A N 1
ATOM 3551 C CA . TYR A 1 209 ? -13.261 13.848 27.105 1.00 7.25 208 TYR A CA 1
ATOM 3552 C C . TYR A 1 209 ? -12.014 13.160 27.624 1.00 6.92 208 TYR A C 1
ATOM 3553 O O . TYR A 1 209 ? -11.537 13.475 28.728 1.00 7.78 208 TYR A O 1
ATOM 3571 N N . ILE A 1 210 ? -11.467 12.249 26.853 1.00 7.10 209 ILE A N 1
ATOM 3572 C CA . ILE A 1 210 ? -10.246 11.536 27.248 1.00 7.77 209 ILE A CA 1
ATOM 3573 C C . ILE A 1 210 ? -9.051 12.477 27.360 1.00 7.81 209 ILE A C 1
ATOM 3574 O O . ILE A 1 210 ? -8.289 12.406 28.320 1.00 8.75 209 ILE A O 1
ATOM 3590 N N . LEU A 1 211 ? -8.864 13.373 26.389 1.00 7.90 210 LEU A N 1
ATOM 3591 C CA . LEU A 1 211 ? -7.742 14.315 26.429 1.00 8.72 210 LEU A CA 1
ATOM 3592 C C . LEU A 1 211 ? -7.782 15.142 27.716 1.00 8.96 210 LEU A C 1
ATOM 3593 O O . LEU A 1 211 ? -6.721 15.419 28.269 1.00 11.43 210 LEU A O 1
ATOM 3609 N N . LEU A 1 212 ? -8.966 15.505 28.160 1.00 9.04 211 LEU A N 1
ATOM 3610 C CA . LEU A 1 212 ? -9.097 16.428 29.284 1.00 10.55 211 LEU A CA 1
ATOM 3611 C C . LEU A 1 212 ? -9.028 15.681 30.635 1.00 11.45 211 LEU A C 1
ATOM 3612 O O . LEU A 1 212 ? -8.629 16.313 31.635 1.00 14.49 211 LEU A O 1
ATOM 3628 N N . SER A 1 213 ? -9.345 14.404 30.679 1.00 10.49 212 SER A N 1
ATOM 3629 C CA . SER A 1 213 ? -9.568 13.732 31.948 1.00 12.33 212 SER A CA 1
ATOM 3630 C C . SER A 1 213 ? -8.686 12.546 32.194 1.00 11.61 212 SER A C 1
ATOM 3631 O O . SER A 1 213 ? -8.568 12.066 33.317 1.00 13.42 212 SER A O 1
ATOM 3639 N N . GLY A 1 214 ? -8.196 11.924 31.134 1.00 9.91 213 GLY A N 1
ATOM 3640 C CA . GLY A 1 214 ? -7.595 10.610 31.220 1.00 10.84 213 GLY A CA 1
ATOM 3641 C C . GLY A 1 214 ? -8.541 9.451 31.388 1.00 10.32 213 GLY A C 1
ATOM 3642 O O . GLY A 1 214 ? -8.092 8.303 31.527 1.00 13.86 213 GLY A O 1
ATOM 3646 N N . ALA A 1 215 ? -9.831 9.686 31.280 1.00 10.55 214 ALA A N 1
ATOM 3647 C CA . ALA A 1 215 ? -10.856 8.635 31.480 1.00 11.19 214 ALA A CA 1
ATOM 3648 C C . ALA A 1 215 ? -11.746 8.578 30.225 1.00 9.58 214 ALA A C 1
ATOM 3649 O O . ALA A 1 215 ? -11.915 9.576 29.508 1.00 10.23 214 ALA A O 1
ATOM 3656 N N . SER A 1 216 ? -12.274 7.395 29.963 1.00 12.31 215 SER A N 1
ATOM 3657 C CA . SER A 1 216 ? -13.105 7.101 28.796 1.00 11.29 215 SER A CA 1
ATOM 3658 C C . SER A 1 216 ? -14.569 7.196 29.215 1.00 10.43 215 SER A C 1
ATOM 3659 O O . SER A 1 216 ? -14.981 6.456 30.114 1.00 13.00 215 SER A O 1
ATOM 3667 N N . PRO A 1 217 ? -15.409 8.047 28.570 1.00 8.46 216 PRO A N 1
ATOM 3668 C CA . PRO A 1 217 ? -16.698 8.388 29.116 1.00 8.91 216 PRO A CA 1
ATOM 3669 C C . PRO A 1 217 ? -17.761 7.296 29.192 1.00 7.42 216 PRO A C 1
ATOM 3670 O O . PRO A 1 217 ? -18.634 7.338 30.041 1.00 7.81 216 PRO A O 1
ATOM 3681 N N . PHE A 1 218 ? -17.709 6.318 28.267 1.00 7.10 217 PHE A N 1
ATOM 3682 C CA . PHE A 1 218 ? -18.710 5.274 28.150 1.00 7.16 217 PHE A CA 1
ATOM 3683 C C . PHE A 1 218 ? -18.185 3.890 28.544 1.00 7.05 217 PHE A C 1
ATOM 3684 O O . PHE A 1 218 ? -18.941 2.910 28.470 1.00 8.37 217 PHE A O 1
ATOM 3701 N N . LEU A 1 219 ? -16.924 3.779 28.853 1.00 7.57 218 LEU A N 1
ATOM 3702 C CA . LEU A 1 219 ? -16.303 2.481 29.017 1.00 8.28 218 LEU A CA 1
ATOM 3703 C C . LEU A 1 219 ? -16.876 1.684 30.165 1.00 7.98 218 LEU A C 1
ATOM 3704 O O . LEU A 1 219 ? -16.863 2.165 31.297 1.00 9.43 218 LEU A O 1
ATOM 3720 N N . GLY A 1 220 ? -17.361 0.493 29.862 1.00 8.56 219 GLY A N 1
ATOM 3721 C CA . GLY A 1 220 ? -17.804 -0.420 30.897 1.00 9.65 219 GLY A CA 1
ATOM 3722 C C . GLY A 1 220 ? -16.794 -1.527 31.085 1.00 9.73 219 GLY A C 1
ATOM 3723 O O . GLY A 1 220 ? -15.707 -1.534 30.511 1.00 12.17 219 GLY A O 1
ATOM 3727 N N . ASP A 1 221 ? -17.169 -2.492 31.912 1.00 10.91 220 ASP A N 1
ATOM 3728 C CA . ASP A 1 221 ? -16.291 -3.616 32.204 1.00 12.80 220 ASP A CA 1
ATOM 3729 C C . ASP A 1 221 ? -16.284 -4.635 31.112 1.00 12.12 220 ASP A C 1
ATOM 3730 O O . ASP A 1 221 ? -15.415 -5.498 31.130 1.00 14.96 220 ASP A O 1
ATOM 3739 N N . THR A 1 222 ? -17.252 -4.597 30.211 1.00 10.49 221 THR A N 1
ATOM 3740 C CA . THR A 1 222 ? -17.314 -5.477 29.053 1.00 9.69 221 THR A CA 1
ATOM 3741 C C . THR A 1 222 ? -17.718 -4.625 27.826 1.00 9.11 221 THR A C 1
ATOM 3742 O O . THR A 1 222 ? -18.299 -3.560 27.967 1.00 9.21 221 THR A O 1
ATOM 3753 N N A LYS A 1 223 ? -17.459 -5.168 26.650 0.50 9.48 222 LYS A N 1
ATOM 3754 N N B LYS A 1 223 ? -17.474 -5.176 26.651 0.50 9.49 222 LYS A N 1
ATOM 3755 C CA A LYS A 1 223 ? -17.836 -4.471 25.392 0.50 9.65 222 LYS A CA 1
ATOM 3756 C CA B LYS A 1 223 ? -17.840 -4.461 25.404 0.50 9.67 222 LYS A CA 1
ATOM 3757 C C A LYS A 1 223 ? -19.357 -4.211 25.363 0.50 9.26 222 LYS A C 1
ATOM 3758 C C B LYS A 1 223 ? -19.362 -4.209 25.361 0.50 9.26 222 LYS A C 1
ATOM 3759 O O A LYS A 1 223 ? -19.803 -3.167 24.921 0.50 8.94 222 LYS A O 1
ATOM 3760 O O B LYS A 1 223 ? -19.807 -3.166 24.918 0.50 8.93 222 LYS A O 1
ATOM 3797 N N . GLN A 1 224 ? -20.164 -5.186 25.823 1.00 8.35 223 GLN A N 1
ATOM 3798 C CA . GLN A 1 224 ? -21.572 -5.002 25.741 1.00 8.43 223 GLN A CA 1
ATOM 3799 C C . GLN A 1 224 ? -22.046 -3.869 26.658 1.00 8.44 223 GLN A C 1
ATOM 3800 O O . GLN A 1 224 ? -22.972 -3.134 26.296 1.00 8.51 223 GLN A O 1
ATOM 3814 N N . GLU A 1 225 ? -21.440 -3.691 27.842 1.00 8.12 224 GLU A N 1
ATOM 3815 C CA . GLU A 1 225 ? -21.738 -2.589 28.668 1.00 8.18 224 GLU A CA 1
ATOM 3816 C C . GLU A 1 225 ? -21.371 -1.271 28.012 1.00 7.90 224 GLU A C 1
ATOM 3817 O O . GLU A 1 225 ? -22.131 -0.327 28.041 1.00 8.73 224 GLU A O 1
ATOM 3829 N N . THR A 1 226 ? -20.160 -1.226 27.448 1.00 7.35 225 THR A N 1
ATOM 3830 C CA . THR A 1 226 ? -19.764 0.009 26.746 1.00 7.75 225 THR A CA 1
ATOM 3831 C C . THR A 1 226 ? -20.774 0.365 25.677 1.00 7.88 225 THR A C 1
ATOM 3832 O O . THR A 1 226 ? -21.182 1.521 25.587 1.00 7.77 225 THR A O 1
ATOM 3843 N N . LEU A 1 227 ? -21.175 -0.601 24.879 1.00 7.86 226 LEU A N 1
ATOM 3844 C CA . LEU A 1 227 ? -22.135 -0.318 23.801 1.00 7.62 226 LEU A CA 1
ATOM 3845 C C . LEU A 1 227 ? -23.461 0.149 24.327 1.00 8.16 226 LEU A C 1
ATOM 3846 O O . LEU A 1 227 ? -24.097 1.039 23.790 1.00 8.64 226 LEU A O 1
ATOM 3862 N N . ALA A 1 228 ? -23.961 -0.492 25.395 1.00 8.43 227 ALA A N 1
ATOM 3863 C CA . ALA A 1 228 ? -25.200 -0.102 26.030 1.00 9.16 227 ALA A CA 1
ATOM 3864 C C . ALA A 1 228 ? -25.102 1.335 26.542 1.00 8.57 227 ALA A C 1
ATOM 3865 O O . ALA A 1 228 ? -26.054 2.093 26.437 1.00 9.28 227 ALA A O 1
ATOM 3872 N N . ASN A 1 229 ? -23.931 1.645 27.114 1.00 7.72 228 ASN A N 1
ATOM 3873 C CA . ASN A 1 229 ? -23.691 2.980 27.650 1.00 7.58 228 ASN A CA 1
ATOM 3874 C C . ASN A 1 229 ? -23.733 4.012 26.527 1.00 8.01 228 ASN A C 1
ATOM 3875 O O . ASN A 1 229 ? -24.307 5.105 26.696 1.00 8.55 228 ASN A O 1
ATOM 3886 N N . VAL A 1 230 ? -23.064 3.700 25.424 1.00 7.54 229 VAL A N 1
ATOM 3887 C CA . VAL A 1 230 ? -23.051 4.619 24.261 1.00 7.37 229 VAL A CA 1
ATOM 3888 C C . VAL A 1 230 ? -24.490 4.877 23.815 1.00 7.54 229 VAL A C 1
ATOM 3889 O O . VAL A 1 230 ? -24.893 6.015 23.641 1.00 8.42 229 VAL A O 1
ATOM 3902 N N . SER A 1 231 ? -25.255 3.804 23.608 1.00 8.49 230 SER A N 1
ATOM 3903 C CA . SER A 1 231 ? -26.584 3.974 23.080 1.00 8.20 230 SER A CA 1
ATOM 3904 C C . SER A 1 231 ? -27.474 4.817 23.948 1.00 9.06 230 SER A C 1
ATOM 3905 O O . SER A 1 231 ? -28.340 5.525 23.461 1.00 10.37 230 SER A O 1
ATOM 3913 N N . ALA A 1 232 ? -27.311 4.658 25.256 1.00 9.03 231 ALA A N 1
ATOM 3914 C CA . ALA A 1 232 ? -28.065 5.390 26.269 1.00 9.71 231 ALA A CA 1
ATOM 3915 C C . ALA A 1 232 ? -27.528 6.747 26.561 1.00 10.41 231 ALA A C 1
ATOM 3916 O O . ALA A 1 232 ? -28.089 7.488 27.393 1.00 12.33 231 ALA A O 1
ATOM 3923 N N . VAL A 1 233 ? -26.366 7.093 25.989 1.00 9.05 232 VAL A N 1
ATOM 3924 C CA . VAL A 1 233 ? -25.685 8.341 26.307 1.00 9.00 232 VAL A CA 1
ATOM 3925 C C . VAL A 1 233 ? -25.463 8.436 27.829 1.00 8.92 232 VAL A C 1
ATOM 3926 O O . VAL A 1 233 ? -25.652 9.463 28.476 1.00 9.98 232 VAL A O 1
ATOM 3939 N N . ASN A 1 234 ? -24.939 7.314 28.329 1.00 8.80 233 ASN A N 1
ATOM 3940 C CA . ASN A 1 234 ? -24.627 7.158 29.773 1.00 8.97 233 ASN A CA 1
ATOM 3941 C C . ASN A 1 234 ? -23.184 7.610 29.998 1.00 8.87 233 ASN A C 1
ATOM 3942 O O . ASN A 1 234 ? -22.281 6.821 30.080 1.00 8.87 233 ASN A O 1
ATOM 3953 N N . TYR A 1 235 ? -23.017 8.927 30.075 1.00 8.93 234 TYR A N 1
ATOM 3954 C CA . TYR A 1 235 ? -21.789 9.519 30.571 1.00 9.08 234 TYR A CA 1
ATOM 3955 C C . TYR A 1 235 ? -22.090 10.728 31.451 1.00 9.62 234 TYR A C 1
ATOM 3956 O O . TYR A 1 235 ? -23.146 11.340 31.320 1.00 9.62 234 TYR A O 1
ATOM 3974 N N . GLU A 1 236 ? -21.096 11.094 32.253 1.00 8.94 235 GLU A N 1
ATOM 3975 C CA . GLU A 1 236 ? -21.108 12.318 33.011 1.00 9.07 235 GLU A CA 1
ATOM 3976 C C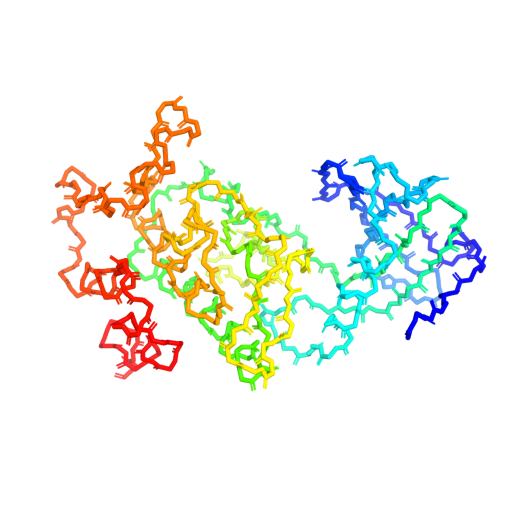 . GLU A 1 236 ? -19.729 12.807 33.231 1.00 8.56 235 GLU A C 1
ATOM 3977 O O . GLU A 1 236 ? -18.759 12.094 33.112 1.00 9.55 235 GLU A O 1
ATOM 3989 N N . PHE A 1 237 ? -19.620 14.092 33.596 1.00 9.62 236 PHE A N 1
ATOM 3990 C CA . PHE A 1 237 ? -18.364 14.699 33.960 1.00 10.48 236 PHE A CA 1
ATOM 3991 C C . PHE A 1 237 ? -18.088 14.427 35.428 1.00 12.31 236 PHE A C 1
ATOM 3992 O O . PHE A 1 237 ? -18.712 15.028 36.266 1.00 23.29 236 PHE A O 1
ATOM 4009 N N . GLU A 1 238 ? -17.104 13.711 35.774 1.00 9.77 237 GLU A N 1
ATOM 4010 C CA . GLU A 1 238 ? -16.790 13.456 37.155 1.00 9.52 237 GLU A CA 1
ATOM 4011 C C . GLU A 1 238 ? -16.050 14.616 37.755 1.00 10.29 237 GLU A C 1
ATOM 4012 O O . GLU A 1 238 ? -15.018 15.036 37.184 1.00 10.24 237 GLU A O 1
ATOM 4024 N N . ASP A 1 239 ? -16.491 15.133 38.903 1.00 10.03 238 ASP A N 1
ATOM 4025 C CA . ASP A 1 239 ? -15.836 16.217 39.534 1.00 10.80 238 ASP A CA 1
ATOM 4026 C C . ASP A 1 239 ? -14.382 15.956 39.792 1.00 10.24 238 ASP A C 1
ATOM 4027 O O . ASP A 1 239 ? -13.550 16.848 39.646 1.00 11.72 238 ASP A O 1
ATOM 4036 N N . GLU A 1 240 ? -14.026 14.751 40.203 1.00 9.91 239 GLU A N 1
ATOM 4037 C CA . GLU A 1 240 ? -12.649 14.449 40.542 1.00 11.13 239 GLU A CA 1
ATOM 4038 C C . GLU A 1 240 ? -11.762 14.716 39.347 1.00 11.62 239 GLU A C 1
ATOM 4039 O O . GLU A 1 240 ? -10.602 15.051 39.526 1.00 13.04 239 GLU A O 1
ATOM 4051 N N . TYR A 1 241 ? -12.249 14.479 38.116 1.00 11.43 240 TYR A N 1
ATOM 4052 C CA . TYR A 1 241 ? -11.461 14.739 36.893 1.00 12.05 240 TYR A CA 1
ATOM 4053 C C . TYR A 1 241 ? -11.653 16.126 36.284 1.00 11.12 240 TYR A C 1
ATOM 4054 O O . TYR A 1 241 ? -10.748 16.644 35.632 1.00 17.56 240 TYR A O 1
ATOM 4072 N N . PHE A 1 242 ? -12.813 16.706 36.432 1.00 10.30 241 PHE A N 1
ATOM 4073 C CA . PHE A 1 242 ? -13.171 17.908 35.677 1.00 10.49 241 PHE A CA 1
ATOM 4074 C C . PHE A 1 242 ? -13.341 19.151 36.535 1.00 12.18 241 PHE A C 1
ATOM 4075 O O . PHE A 1 242 ? -13.705 20.228 36.001 1.00 13.89 241 PHE A O 1
ATOM 4092 N N . SER A 1 243 ? -13.120 19.125 37.863 1.00 14.02 242 SER A N 1
ATOM 4093 C CA . SER A 1 243 ? -13.337 20.306 38.687 1.00 15.73 242 SER A CA 1
ATOM 4094 C C . SER A 1 243 ? -12.612 21.532 38.266 1.00 16.35 242 SER A C 1
ATOM 4095 O O . SER A 1 243 ? -13.065 22.607 38.564 1.00 18.88 242 SER A O 1
ATOM 4103 N N A ASN A 1 244 ? -11.412 21.362 37.725 0.50 16.22 243 ASN A N 1
ATOM 4104 N N B ASN A 1 244 ? -11.417 21.378 37.735 0.50 16.19 243 ASN A N 1
ATOM 4105 C CA A ASN A 1 244 ? -10.661 22.520 37.246 0.50 16.11 243 ASN A CA 1
ATOM 4106 C CA B ASN A 1 244 ? -10.608 22.512 37.245 0.50 16.31 243 ASN A CA 1
ATOM 4107 C C A ASN A 1 244 ? -10.651 22.674 35.704 0.50 13.51 243 ASN A C 1
ATOM 4108 C C B ASN A 1 244 ? -10.675 22.713 35.707 0.50 13.61 243 ASN A C 1
ATOM 4109 O O A ASN A 1 244 ? -9.807 23.368 35.146 0.50 17.47 243 ASN A O 1
ATOM 4110 O O B ASN A 1 244 ? -9.808 23.341 35.139 0.50 17.58 243 ASN A O 1
ATOM 4128 N N . THR A 1 245 ? -11.611 22.039 35.027 1.00 13.97 244 THR A N 1
ATOM 4129 C CA . THR A 1 245 ? -11.829 22.175 33.578 1.00 12.01 244 THR A CA 1
ATOM 4130 C C . THR A 1 245 ? -12.923 23.138 33.331 1.00 10.09 244 THR A C 1
ATOM 4131 O O . THR A 1 245 ? -13.900 23.174 34.066 1.00 11.70 244 THR A O 1
ATOM 4142 N N . SER A 1 246 ? -12.766 23.990 32.325 1.00 9.75 245 SER A N 1
ATOM 4143 C CA . SER A 1 246 ? -13.741 25.015 32.088 1.00 9.04 245 SER A CA 1
ATOM 4144 C C . SER A 1 246 ? -15.085 24.493 31.671 1.00 8.79 245 SER A C 1
ATOM 4145 O O . SER A 1 246 ? -15.220 23.443 31.003 1.00 8.74 245 SER A O 1
ATOM 4153 N N . ALA A 1 247 ? -16.114 25.236 32.000 1.00 8.99 246 ALA A N 1
ATOM 4154 C CA . ALA A 1 247 ? -17.434 24.908 31.610 1.00 9.61 246 ALA A CA 1
ATOM 4155 C C . ALA A 1 247 ? -17.606 24.939 30.078 1.00 9.14 246 ALA A C 1
ATOM 4156 O O . ALA A 1 247 ? -18.397 24.205 29.516 1.00 9.53 246 ALA A O 1
ATOM 4163 N N . LEU A 1 248 ? -16.854 25.811 29.430 1.00 9.21 247 LEU A N 1
ATOM 4164 C CA . LEU A 1 248 ? -16.918 25.886 27.956 1.00 9.63 247 LEU A CA 1
ATOM 4165 C C . LEU A 1 248 ? -16.350 24.613 27.324 1.00 8.44 247 LEU A C 1
ATOM 4166 O O . LEU A 1 248 ? -16.902 24.142 26.286 1.00 9.14 247 LEU A O 1
ATOM 4182 N N . ALA A 1 249 ? -15.315 23.992 27.898 1.00 8.14 248 ALA A N 1
ATOM 4183 C CA . ALA A 1 249 ? -14.803 22.741 27.431 1.00 8.10 248 ALA A CA 1
ATOM 4184 C C . ALA A 1 249 ? -15.894 21.654 27.547 1.00 8.09 248 ALA A C 1
ATOM 4185 O O . ALA A 1 249 ? -16.106 20.836 26.657 1.00 8.62 248 ALA A O 1
ATOM 4192 N N . LYS A 1 250 ? -16.583 21.652 28.691 1.00 8.05 249 LYS A N 1
ATOM 4193 C CA . LYS A 1 250 ? -17.633 20.702 28.903 1.00 8.39 249 LYS A CA 1
ATOM 4194 C C . LYS A 1 250 ? -18.779 20.879 27.884 1.00 7.25 249 LYS A C 1
ATOM 4195 O O . LYS A 1 250 ? -19.362 19.927 27.416 1.00 7.84 249 LYS A O 1
ATOM 4214 N N . ASP A 1 251 ? -19.090 22.156 27.590 1.00 7.89 250 ASP A N 1
ATOM 4215 C CA . ASP A 1 251 ? -20.112 22.485 26.605 1.00 8.35 250 ASP A CA 1
ATOM 4216 C C . ASP A 1 251 ? -19.762 21.894 25.239 1.00 7.17 250 ASP A C 1
ATOM 4217 O O . ASP A 1 251 ? -20.605 21.312 24.566 1.00 8.07 250 ASP A O 1
ATOM 4226 N N . PHE A 1 252 ? -18.501 22.050 24.856 1.00 6.91 251 PHE A N 1
ATOM 4227 C CA . PHE A 1 252 ? -18.034 21.488 23.574 1.00 7.45 251 PHE A CA 1
ATOM 4228 C C . PHE A 1 252 ? -18.292 19.987 23.510 1.00 6.89 251 PHE A C 1
ATOM 4229 O O . PHE A 1 252 ? -18.892 19.472 22.554 1.00 7.63 251 PHE A O 1
ATOM 4246 N N . ILE A 1 253 ? -17.883 19.288 24.572 1.00 7.41 252 ILE A N 1
ATOM 4247 C CA . ILE A 1 253 ? -18.146 17.842 24.605 1.00 7.76 252 ILE A CA 1
ATOM 4248 C C . ILE A 1 253 ? -19.631 17.510 24.600 1.00 7.62 252 ILE A C 1
ATOM 4249 O O . ILE A 1 253 ? -20.074 16.630 23.873 1.00 7.85 252 ILE A O 1
ATOM 4265 N N . ARG A 1 254 ? -20.393 18.240 25.404 1.00 7.81 253 ARG A N 1
ATOM 4266 C CA . ARG A 1 254 ? -21.818 17.971 25.547 1.00 8.05 253 ARG A CA 1
ATOM 4267 C C . ARG A 1 254 ? -22.552 18.087 24.210 1.00 8.06 253 ARG A C 1
ATOM 4268 O O . ARG A 1 254 ? -23.512 17.398 23.976 1.00 9.56 253 ARG A O 1
ATOM 4289 N N . ARG A 1 255 ? -22.088 19.011 23.363 1.00 7.69 254 ARG A N 1
ATOM 4290 C CA . ARG A 1 255 ? -22.718 19.242 22.073 1.00 7.89 254 ARG A CA 1
ATOM 4291 C C . ARG A 1 255 ? -22.267 18.272 20.991 1.00 7.10 254 ARG A C 1
ATOM 4292 O O . ARG A 1 255 ? -22.857 18.262 19.920 1.00 8.60 254 ARG A O 1
ATOM 4313 N N . LEU A 1 256 ? -21.316 17.432 21.283 1.00 7.41 255 LEU A N 1
ATOM 4314 C CA . LEU A 1 256 ? -20.857 16.331 20.416 1.00 7.22 255 LEU A CA 1
ATOM 4315 C C . LEU A 1 256 ? -21.436 15.010 20.866 1.00 6.77 255 LEU A C 1
ATOM 4316 O O . LEU A 1 256 ? -21.771 14.199 20.007 1.00 7.74 255 LEU A O 1
ATOM 4332 N N . LEU A 1 257 ? -21.583 14.756 22.154 1.00 7.22 256 LEU A N 1
ATOM 4333 C CA . LEU A 1 257 ? -22.106 13.510 22.702 1.00 7.77 256 LEU A CA 1
ATOM 4334 C C . LEU A 1 257 ? -23.599 13.572 22.778 1.00 7.81 256 LEU A C 1
ATOM 4335 O O . LEU A 1 257 ? -24.198 13.447 23.832 1.00 9.31 256 LEU A O 1
ATOM 4351 N N . VAL A 1 258 ? -24.198 13.691 21.599 1.00 8.30 257 VAL A N 1
ATOM 4352 C CA . VAL A 1 258 ? -25.636 13.853 21.418 1.00 10.22 257 VAL A CA 1
ATOM 4353 C C . VAL A 1 258 ? -26.129 12.671 20.598 1.00 8.70 257 VAL A C 1
ATOM 4354 O O . VAL A 1 258 ? -25.569 12.408 19.516 1.00 9.67 257 VAL A O 1
ATOM 4367 N N . LYS A 1 259 ? -27.148 11.992 21.012 1.00 9.00 258 LYS A N 1
ATOM 4368 C CA . LYS A 1 259 ? -27.618 10.778 20.352 1.00 9.45 258 LYS A CA 1
ATOM 4369 C C . LYS A 1 259 ? -28.133 11.070 18.924 1.00 9.96 258 LYS A C 1
ATOM 4370 O O . LYS A 1 259 ? -27.810 10.333 18.018 1.00 10.55 258 LYS A O 1
ATOM 4389 N N . ASP A 1 260 ? -28.958 12.099 18.779 1.00 9.35 259 ASP A N 1
ATOM 4390 C CA . ASP A 1 260 ? -29.561 12.379 17.464 1.00 10.12 259 ASP A CA 1
ATOM 4391 C C . ASP A 1 260 ? -28.478 13.020 16.601 1.00 9.60 259 ASP A C 1
ATOM 4392 O O . ASP A 1 260 ? -28.028 14.113 16.879 1.00 10.23 259 ASP A O 1
ATOM 4401 N N . PRO A 1 261 ? -28.072 12.330 15.527 1.00 10.14 260 PRO A N 1
ATOM 4402 C CA . PRO A 1 261 ? -26.985 12.860 14.695 1.00 10.08 260 PRO A CA 1
ATOM 4403 C C . PRO A 1 261 ? -27.331 14.214 14.128 1.00 10.33 260 PRO A C 1
ATOM 4404 O O . PRO A 1 261 ? -26.450 15.003 13.884 1.00 12.39 260 PRO A O 1
ATOM 4415 N N . LYS A 1 262 ? -28.603 14.499 13.873 1.00 10.63 261 LYS A N 1
ATOM 4416 C CA . LYS A 1 262 ? -29.001 15.785 13.311 1.00 12.25 261 LYS A CA 1
ATOM 4417 C C . LYS A 1 262 ? -28.757 16.944 14.239 1.00 11.08 261 LYS A C 1
ATOM 4418 O O . LYS A 1 262 ? -28.639 18.061 13.806 1.00 14.15 261 LYS A O 1
ATOM 4437 N N . LYS A 1 263 ? -28.752 16.658 15.563 1.00 10.14 262 LYS A N 1
ATOM 4438 C CA . LYS A 1 263 ? -28.596 17.674 16.583 1.00 10.79 262 LYS A CA 1
ATOM 4439 C C . LYS A 1 263 ? -27.150 17.847 17.021 1.00 9.25 262 LYS A C 1
ATOM 4440 O O . LYS A 1 263 ? -26.826 18.797 17.692 1.00 11.79 262 LYS A O 1
ATOM 4459 N N . ARG A 1 264 ? -26.283 16.943 16.655 1.00 8.53 263 ARG A N 1
ATOM 4460 C CA . ARG A 1 264 ? -24.906 16.953 17.027 1.00 7.65 263 ARG A CA 1
ATOM 4461 C C . ARG A 1 264 ? -24.170 18.040 16.314 1.00 7.33 263 ARG A C 1
ATOM 4462 O O . ARG A 1 264 ? -24.488 18.381 15.164 1.00 8.85 263 ARG A O 1
ATOM 4483 N N . MET A 1 265 ? -23.139 18.619 16.925 1.00 7.60 264 MET A N 1
ATOM 4484 C CA . MET A 1 265 ? -22.330 19.581 16.180 1.00 7.45 264 MET A CA 1
ATOM 4485 C C . MET A 1 265 ? -21.687 18.902 14.964 1.00 7.47 264 MET A C 1
ATOM 4486 O O . MET A 1 265 ? -21.209 17.761 15.040 1.00 7.79 264 MET A O 1
ATOM 4500 N N . THR A 1 266 ? -21.657 19.635 13.874 1.00 7.46 265 THR A N 1
ATOM 4501 C CA . THR A 1 266 ? -20.919 19.257 12.707 1.00 7.74 265 THR A CA 1
ATOM 4502 C C . THR A 1 266 ? -19.450 19.651 12.848 1.00 7.44 265 THR A C 1
ATOM 4503 O O . THR A 1 266 ? -19.079 20.393 13.812 1.00 7.22 265 THR A O 1
ATOM 4514 N N . ILE A 1 267 ? -18.605 19.300 11.904 1.00 6.72 266 ILE A N 1
ATOM 4515 C CA . ILE A 1 267 ? -17.204 19.752 11.985 1.00 6.64 266 ILE A CA 1
ATOM 4516 C C . ILE A 1 267 ? -17.120 21.247 11.881 1.00 6.65 266 ILE A C 1
ATOM 4517 O O . ILE A 1 267 ? -16.333 21.867 12.617 1.00 7.39 266 ILE A O 1
ATOM 4533 N N . GLN A 1 268 ? -17.925 21.895 11.049 1.00 6.99 267 GLN A N 1
ATOM 4534 C CA . GLN A 1 268 ? -17.899 23.344 10.989 1.00 7.88 267 GLN A CA 1
ATOM 4535 C C . GLN A 1 268 ? -18.357 23.957 12.316 1.00 8.29 267 GLN A C 1
ATOM 4536 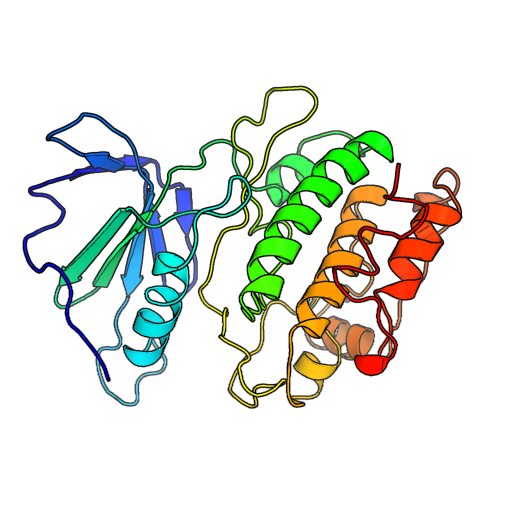O O . GLN A 1 268 ? -17.769 24.920 12.785 1.00 8.87 267 GLN A O 1
ATOM 4550 N N . ASP A 1 269 ? -19.389 23.390 12.903 1.00 7.57 268 ASP A N 1
ATOM 4551 C CA . ASP A 1 269 ? -19.846 23.872 14.226 1.00 8.66 268 ASP A CA 1
ATOM 4552 C C . ASP A 1 269 ? -18.668 23.798 15.180 1.00 8.00 268 ASP A C 1
ATOM 4553 O O . ASP A 1 269 ? -18.514 24.681 16.049 1.00 8.86 268 ASP A O 1
ATOM 4562 N N A SER A 1 270 ? -17.930 22.682 15.190 0.50 7.38 269 SER A N 1
ATOM 4563 N N B SER A 1 270 ? -17.933 22.670 15.210 0.50 7.52 269 SER A N 1
ATOM 4564 C CA A SER A 1 270 ? -16.888 22.489 16.180 0.50 6.78 269 SER A CA 1
ATOM 4565 C CA B SER A 1 270 ? -16.867 22.487 16.169 0.50 7.33 269 SER A CA 1
ATOM 4566 C C A SER A 1 270 ? -15.815 23.539 16.051 0.50 7.94 269 SER A C 1
ATOM 4567 C C B SER A 1 270 ? -15.792 23.497 16.048 0.50 8.01 269 SER A C 1
ATOM 4568 O O A SER A 1 270 ? -15.219 23.971 17.019 0.50 8.70 269 SER A O 1
ATOM 4569 O O B SER A 1 270 ? -15.206 23.950 17.050 0.50 8.71 269 SER A O 1
ATOM 4584 N N . LEU A 1 271 ? -15.526 23.967 14.830 1.00 8.46 270 LEU A N 1
ATOM 4585 C CA . LEU A 1 271 ? -14.505 24.964 14.557 1.00 9.99 270 LEU A CA 1
ATOM 4586 C C . LEU A 1 271 ? -14.941 26.364 15.021 1.00 10.02 270 LEU A C 1
ATOM 4587 O O . LEU A 1 271 ? -14.136 27.209 15.294 1.00 11.84 270 LEU A O 1
ATOM 4603 N N . GLN A 1 272 ? -16.217 26.603 14.976 1.00 8.99 271 GLN A N 1
ATOM 4604 C CA . GLN A 1 272 ? -16.774 27.904 15.345 1.00 10.00 271 GLN A CA 1
ATOM 4605 C C . GLN A 1 272 ? -17.153 27.987 16.842 1.00 8.86 271 GLN A C 1
ATOM 4606 O O . GLN A 1 272 ? -17.499 29.047 17.334 1.00 9.95 271 GLN A O 1
ATOM 4620 N N . HIS A 1 273 ? -17.145 26.820 17.517 1.00 8.94 272 HIS A N 1
ATOM 4621 C CA . HIS A 1 273 ? -17.539 26.778 18.932 1.00 7.90 272 HIS A CA 1
ATOM 4622 C C . HIS A 1 273 ? -16.599 27.672 19.690 1.00 8.52 272 HIS A C 1
ATOM 4623 O O . HIS A 1 273 ? -15.383 27.709 19.453 1.00 8.95 272 HIS A O 1
ATOM 4638 N N . PRO A 1 274 ? -17.135 28.423 20.701 1.00 8.58 273 PRO A N 1
ATOM 4639 C CA . PRO A 1 274 ? -16.287 29.400 21.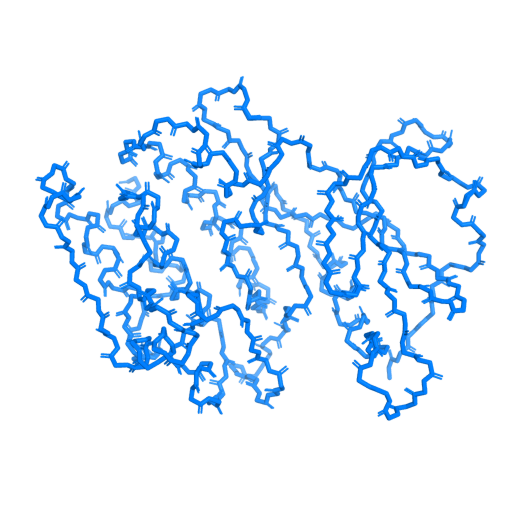403 1.00 9.48 273 PRO A CA 1
ATOM 4640 C C . PRO A 1 274 ? -15.091 28.858 22.096 1.00 9.32 273 PRO A C 1
ATOM 4641 O O . PRO A 1 274 ? -14.146 29.575 22.355 1.00 11.02 273 PRO A O 1
ATOM 4652 N N . TRP A 1 275 ? -15.070 27.547 22.423 1.00 9.55 274 TRP A N 1
ATOM 4653 C CA . TRP A 1 275 ? -13.901 26.972 23.063 1.00 9.68 274 TRP A CA 1
ATOM 4654 C C . TRP A 1 275 ? -12.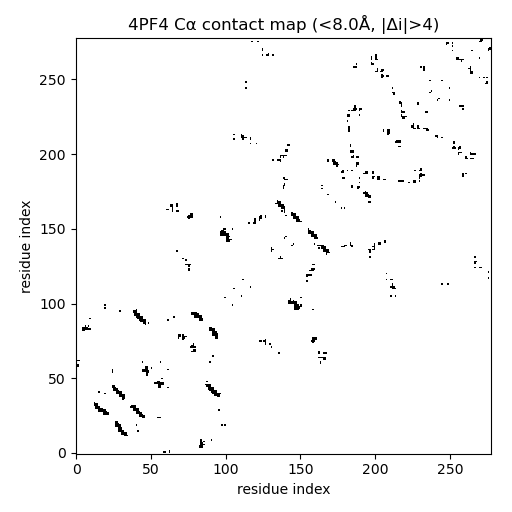707 26.907 22.066 1.00 10.26 274 TRP A C 1
ATOM 4655 O O . TRP A 1 275 ? -11.563 26.905 22.436 1.00 12.95 274 TRP A O 1
ATOM 4676 N N . ILE A 1 276 ? -13.040 26.736 20.799 1.00 10.25 275 ILE A N 1
ATOM 4677 C CA . ILE A 1 276 ? -12.069 26.539 19.702 1.00 10.43 275 ILE A CA 1
ATOM 4678 C C . ILE A 1 276 ? -11.793 27.837 18.927 1.00 11.78 275 ILE A C 1
ATOM 4679 O O . ILE A 1 276 ? -10.641 28.097 18.581 1.00 13.73 275 ILE A O 1
ATOM 4695 N N . LYS A 1 277 ? -12.827 28.591 18.592 1.00 11.98 276 LYS A N 1
ATOM 4696 C CA . LYS A 1 277 ? -12.716 29.737 17.669 1.00 15.17 276 LYS A CA 1
ATOM 4697 C C . LYS A 1 277 ? -11.839 30.767 18.322 1.00 21.45 276 LYS A C 1
ATOM 4698 O O . LYS A 1 277 ? -11.997 31.145 19.524 1.00 23.82 276 LYS A O 1
ATOM 4717 N N . PRO A 1 278 ? -10.936 31.352 17.494 1.00 28.15 277 PRO A N 1
ATOM 4718 C CA . PRO A 1 278 ? -10.273 32.626 17.916 1.00 38.29 277 PRO A CA 1
ATOM 4719 C C . PRO A 1 278 ? -11.351 33.715 17.893 1.00 61.96 277 PRO A C 1
ATOM 4720 O O . PRO A 1 278 ? -12.005 34.003 18.931 1.00 77.24 277 PRO A O 1
#

Sequence (278 aa):
HMTVFRQENVDDDYYDTGEELGSGQFFAVVKKKCREKSTGLQYAAKFIKKRRTKSSRRGVSREDIEREVSSILKEIQHPNVITLHEVYENKKTDVILILELVAGGELFDFLAEKESLTEEEATEFLKQILNGVYYLHSLQIAHFDLKPEENIMMLLDRRNVPKKPRIKIIDFGLAHKIDFGNEEFKKNIFGTPEFVAPEIVNYEEPLGLEADMWSIGVITYILLSGASPFLGDTKKQETLANVSAVNYEFEDEYFSNNTSALAKDFIRRLLVKDPKKRMTIQDSSLQHPWIKP

Nearest PDB structures (foldseek):
  3dgk-assembly1_A  TM=1.002E+00  e=9.169E-55  Homo sapiens
  3f5u-assembly1_A  TM=1.001E+00  e=1.635E-54  Homo sapiens
  3gu6-assembly1_A  TM=1.001E+00  e=1.752E-53  Homo sapiens
  3gub-assembly1_A  TM=9.993E-01  e=2.626E-53  Homo sapiens
  6fha-assembly1_A  TM=9.743E-01  e=2.444E-49  Homo sapiens

Foldseek 3Di:
DFDAFAADDVVVFKDWDAWADDDQFWTWTWIAGPVPRDIFIKIWFFEDPDPPDPHTDYSVLVVQLVVLQCPDDDQAAKHWDGWYDYNTTIITGIHDQDAAFQVVLLVPDPADDLVLLLLALVSVLVQLVVCVVQQKAQLADDRNQWGFNHSPDSRTGIHGHDSSQIHRCPPQWDQDQGAYQLLQFALCNLVSHTGGNLRVLLSSLQRLLCNQFVDRFQDDPDSVSSSVCRNVLPGDDDCVRPVVPDPLSVVLSVQSSDRPSVSHDGSVSSCVRVSRDD

InterPro domains:
  IPR000488 Death domain [PF00531] (1311-1392)
  IPR000488 Death domain [PS50017] (1312-1396)
  IPR000488 Death domain [SM00005] (1299-1396)
  IPR000719 Protein kinase domain [PF00069] (13-275)
  IPR000719 Protein kinase domain [PS50011] (13-275)
  IPR000719 Protein kinase domain [SM00220] (13-275)
  IPR002110 Ankyrin repeat [PF00023] (379-410)
  IPR002110 Ankyrin repeat [PF12796] (430-508)
  IPR002110 Ankyrin repeat [PF12796] (570-637)
  IPR002110 Ankyrin repeat [PF13637] (525-564)
  IPR002110 Ankyrin repeat [PR01415] (445-460)
  IPR002110 Ankyrin repeat [PR01415] (526-540)
  IPR002110 Ankyrin repeat [PS50088] (378-410)
  IPR002110 Ankyrin repeat [PS50088] (444-476)
  IPR002110 Ankyrin repeat [PS50088] (477-509)
  IPR002110 Ankyrin repeat [PS50088] (510-542)
  IPR002110 Ankyrin repeat [PS50088] (543-575)
  IPR002110 Ankyrin repeat [PS50088] (576-608)
  IPR002110 Ankyrin repeat [PS50088] (609-641)
  IPR002110 Ankyrin repeat [SM00248] (378-407)

Secondary structure (DSSP, 8-state):
-----B-S-GGGTEEEEEEEEE-SSEEEEEEEETTT--EEEEEEEEBPSSTT-SSSB-HHHHHHHHHHHHH---TTB--EEEEEE-SSEEEEEEE---S-BHHHHHHHS----HHHHHHHHHHHHHHHHHHHHTTEE----SGGGEEES-SSSSS--EEE---TT-EE-TTS-B-SS----GGG--HHHHTT--B-THHHHHHHHHHHHHHHHSS-TT--SSHHHHHHHHHTT-----HHHHTTS-HHHHHHHHHHS-SSTTTS--HHHHHHSTTT--

Solvent-accessible surface area: 13935 Å² total; per-residue (Å²): 198,76,81,111,21,95,121,88,93,17,99,90,77,1,63,72,48,113,84,43,25,93,51,157,72,22,42,30,57,51,4,114,24,97,94,78,26,103,105,26,7,0,22,43,5,110,39,81,98,82,109,106,14,74,156,3,28,28,80,94,58,1,15,58,11,4,62,2,3,136,68,7,134,36,100,17,0,6,20,32,83,34,10,1,5,75,190,86,29,0,2,0,0,16,50,41,13,41,5,22,44,0,94,75,22,39,81,83,86,88,94,22,76,50,128,71,0,12,48,6,0,74,11,0,0,64,0,0,91,48,0,8,72,61,67,0,0,0,8,21,1,32,4,51,8,0,19,0,79,67,108,119,61,135,110,4,80,1,18,0,34,46,2,37,44,2,14,72,3,98,186,50,72,62,146,103,135,9,67,17,39,12,40,13,5,0,2,6,6,24,62,156,84,68,6,3,35,58,2,0,1,0,9,0,0,0,0,0,7,24,3,12,16,70,27,27,16,1,102,19,136,57,145,122,81,2,36,62,35,0,21,74,42,92,42,111,36,71,110,159,107,1,87,133,22,44,80,74,0,45,28,0,0,119,126,0,5,37,101,54,41,194,156,7,17,69,11,109,66,0,36,99,11,95,31,9,107,170

Organism: Homo sapiens (NCBI:txid9606)

Radius of gyration: 19.02 Å; Cα contacts (8 Å, |Δi|>4): 560; chains: 1; bounding box: 46×50×51 Å